Protein AF-A0AAV5S1H1-F1 (afdb_monomer)

Solvent-accessible surface area (backbone atoms only — not comparable to full-atom values): 21889 Å² total; per-residue (Å²): 142,83,89,87,88,81,90,82,88,80,89,84,80,84,84,80,82,78,78,85,80,86,78,80,82,80,83,79,80,81,82,83,79,83,80,85,81,82,85,79,88,85,85,87,82,85,88,84,89,84,85,83,89,89,79,87,80,90,75,90,73,88,76,81,75,78,76,74,80,77,71,80,74,75,72,79,75,79,71,86,79,73,88,56,102,65,84,78,81,82,69,93,72,84,83,81,82,75,55,67,67,59,54,53,51,51,51,50,55,50,48,53,50,48,65,58,46,48,58,54,49,48,68,56,46,49,59,52,52,50,50,52,51,50,53,49,52,49,53,52,49,49,52,52,54,53,49,52,58,46,62,67,42,34,82,72,21,73,29,69,44,43,27,46,39,50,37,14,53,73,49,62,84,52,59,68,72,60,38,60,76,67,69,50,53,57,61,52,26,50,54,51,50,50,51,50,47,52,38,51,39,49,34,38,64,69,33,49,96,45,50,26,51,72,78,51,72,63,98,79,70,80,59,76,39,77,83,32,58,45,70,40,74,89,57,64,46,78,51,74,47,80,51,95,90,37,44,36,42,35,42,35,26,41,29,26,45,41,60,90,91,46,74,41,80,60,31,37,37,28,47,34,35,51,48,63,59,40,77,76,66,77,45,90,72,51,55,70,62,44,29,76,41,94,48,67,35,34,25,30,43,31,45,32,56,69,61,84,88,58,90,52,67,41,78,46,35,64,47,66,73,54,34,62,58,63,69,27,51,47,80,43,74,44,97,86,72,48,78,45,77,42,72,61,77,81,126

Radius of gyration: 40.05 Å; Cα contacts (8 Å, |Δi|>4): 338; chains: 1; bounding box: 84×70×142 Å

pLDDT: mean 70.28, std 22.01, range [27.98, 96.25]

Secondary structure (DSSP, 8-state):
------------------PPP-----------PPPPPPPP-------------------------------------------S--PPP--S-------HHHHHHHHHHHHHHHHHHHHHHHHHHHHHHHHHHHHHHHHHHHHHHHHHHHHHHGGG---EEEHHHHHHHHHTTS-HHHHHHTT--HHHHHHHHHHHHHHHHHHHHTTGGGHHHHHS-STT----GGGTEEE-TTS-EEEEEEETTEEEEEEEEEEEEEETTEEEEEEEEEEEEEE-HHHHHSSPPPHHHHTTS--EEEEEEEEEES-SSS--EEEE-S-TTHHHHHTTEEEEE-TTSPEEEEE----

Nearest PDB structures (foldseek):
  6p77-assembly2_B  TM=3.042E-01  e=9.656E-01  Catenulispora acidiphila DSM 44928
  5wio-assembly2_C  TM=2.800E-01  e=5.713E+00  Escherichia coli

Organism: Maudiozyma humilis (NCBI:txid51915)

Sequence (347 aa):
MLGIRTVGSVTSRSLVRLQPASMAYRTAGSLLRPSLIRPSLLRPSLPAKTVLTPASLLLSRKLHVSRTLRFHQSTVSRSSFFNSGREPPRSPFTVYRLPVAGLLIGSFMFLTLFFMLIPLLFQLFLPLVLGAVAVYQFRAWRSNTFYKEVMARLPQSSIRISYKTLNALQYRFFPSPFIQEFKISTEDADAMMGMVQTRVIEAFNKNEQGVGAHFFAGEGNVKQFDDVLQLDIMKSRT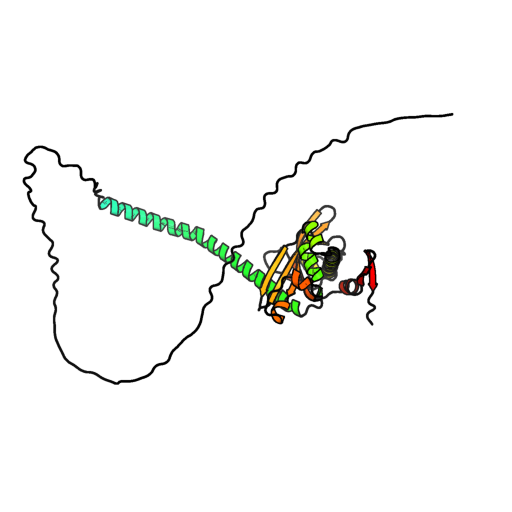FGRKIDQNFVMSMQYPLMYVEGAAQKHFADVLITILDDSFLKQQQFQTIFELARTEGSCRMVISVQSLSRLLPHQYIISTPGETGSFYGKYKVRTASDGHREFTIEKNE

Structure (mmCIF, N/CA/C/O backbone):
data_AF-A0AAV5S1H1-F1
#
_entry.id   AF-A0AAV5S1H1-F1
#
loop_
_atom_site.group_PDB
_atom_site.id
_atom_site.type_symbol
_atom_site.label_atom_id
_atom_site.label_alt_id
_atom_site.label_comp_id
_atom_site.label_asym_id
_atom_site.label_entity_id
_atom_site.label_seq_id
_atom_site.pdbx_PDB_ins_code
_atom_site.Cartn_x
_atom_site.Cartn_y
_atom_site.Cartn_z
_atom_site.occupancy
_atom_site.B_iso_or_equiv
_atom_site.auth_seq_id
_atom_site.auth_comp_id
_atom_site.auth_asym_id
_atom_site.auth_atom_id
_atom_site.pdbx_PDB_model_num
ATOM 1 N N . MET A 1 1 ? 2.516 49.138 59.367 1.00 33.53 1 MET A N 1
ATOM 2 C CA . MET A 1 1 ? 3.693 48.589 60.083 1.00 33.53 1 MET A CA 1
ATOM 3 C C . MET A 1 1 ? 3.623 47.076 59.948 1.00 33.53 1 MET A C 1
ATOM 5 O O . MET A 1 1 ? 2.628 46.550 60.407 1.00 33.53 1 MET A O 1
ATOM 9 N N . LEU A 1 2 ? 4.480 46.284 59.302 1.00 34.69 2 LEU A N 1
ATOM 10 C CA . LEU A 1 2 ? 5.701 46.343 58.473 1.00 34.69 2 LEU A CA 1
ATOM 11 C C . LEU A 1 2 ? 5.456 45.256 57.375 1.00 34.69 2 LEU A C 1
ATOM 13 O O . LEU A 1 2 ? 4.753 44.298 57.660 1.00 34.69 2 LEU A O 1
ATOM 17 N N . GLY A 1 3 ? 5.911 45.253 56.120 1.00 29.97 3 GLY A N 1
ATOM 18 C CA . GLY A 1 3 ? 7.024 45.925 55.470 1.00 29.97 3 GLY A CA 1
ATOM 19 C C . GLY A 1 3 ? 8.308 45.092 55.513 1.00 29.97 3 GLY A C 1
ATOM 20 O O . GLY A 1 3 ? 9.168 45.480 56.283 1.00 29.97 3 GLY A O 1
ATOM 21 N N . ILE A 1 4 ? 8.467 44.032 54.693 1.00 36.38 4 ILE A N 1
ATOM 22 C CA . ILE A 1 4 ? 9.787 43.533 54.230 1.00 36.38 4 ILE A CA 1
ATOM 23 C C . ILE A 1 4 ? 9.694 42.992 52.787 1.00 36.38 4 ILE A C 1
ATOM 25 O O . ILE A 1 4 ? 8.892 42.117 52.471 1.00 36.38 4 ILE A O 1
ATOM 29 N N . ARG A 1 5 ? 10.555 43.562 51.934 1.00 31.23 5 ARG A N 1
ATOM 30 C CA . ARG A 1 5 ? 10.972 43.155 50.581 1.00 31.23 5 ARG A CA 1
ATOM 31 C C . ARG A 1 5 ? 12.171 42.201 50.659 1.00 31.23 5 ARG A C 1
ATOM 33 O O . ARG A 1 5 ? 13.053 42.471 51.462 1.00 31.23 5 ARG A O 1
ATOM 40 N N . THR A 1 6 ? 12.292 41.300 49.682 1.00 36.12 6 THR A N 1
ATOM 41 C CA . THR A 1 6 ? 13.529 40.891 48.959 1.00 36.12 6 THR A CA 1
ATOM 42 C C . THR A 1 6 ? 13.052 40.132 47.706 1.00 36.12 6 THR A C 1
ATOM 44 O O . THR A 1 6 ? 12.314 39.165 47.822 1.00 36.12 6 THR A O 1
ATOM 47 N N . VAL A 1 7 ? 13.107 40.657 46.476 1.00 33.12 7 VAL A N 1
ATOM 48 C CA . VAL A 1 7 ? 14.235 40.860 45.538 1.00 33.12 7 VAL A CA 1
ATOM 49 C C . VAL A 1 7 ? 15.179 39.662 45.423 1.00 33.12 7 VAL A C 1
ATOM 51 O O . VAL A 1 7 ? 15.984 39.405 46.309 1.00 33.12 7 VAL A O 1
ATOM 54 N N . GLY A 1 8 ? 15.111 39.008 44.263 1.00 28.97 8 GLY A N 1
ATOM 55 C CA . GLY A 1 8 ? 16.073 38.032 43.761 1.00 28.97 8 GLY A CA 1
ATOM 56 C C . GLY A 1 8 ? 15.835 37.804 42.269 1.00 28.97 8 GLY A C 1
ATOM 57 O O . GLY A 1 8 ? 15.148 36.865 41.883 1.00 28.97 8 GLY A O 1
ATOM 58 N N . SER A 1 9 ? 16.345 38.710 41.431 1.00 28.05 9 SER A N 1
ATOM 59 C CA . SER A 1 9 ? 16.426 38.521 39.982 1.00 28.05 9 SER A CA 1
ATOM 60 C C . SER A 1 9 ? 17.660 37.692 39.643 1.00 28.05 9 SER A C 1
ATOM 62 O O . SER A 1 9 ? 18.759 38.072 40.044 1.00 28.05 9 SER A O 1
ATOM 64 N N . VAL A 1 10 ? 17.512 36.654 38.821 1.00 31.55 10 VAL A N 1
ATOM 65 C CA . VAL A 1 10 ? 18.604 36.179 37.963 1.00 31.55 10 VAL A CA 1
ATOM 66 C C . VAL A 1 10 ? 18.058 35.983 36.556 1.00 31.55 10 VAL A C 1
ATOM 68 O O . VAL A 1 10 ? 17.203 35.144 36.278 1.00 31.55 10 VAL A O 1
ATOM 71 N N . THR A 1 11 ? 18.551 36.853 35.691 1.00 33.22 11 THR A N 1
ATOM 72 C CA . THR A 1 11 ? 18.474 36.855 34.240 1.00 33.22 11 THR A CA 1
ATOM 73 C C . THR A 1 11 ? 19.315 35.721 33.656 1.00 33.22 11 THR A C 1
ATOM 75 O O . THR A 1 11 ? 20.435 35.492 34.094 1.00 33.22 11 THR A O 1
ATOM 78 N N . SER A 1 12 ? 18.787 35.039 32.637 1.00 31.11 12 SER A N 1
ATOM 79 C CA . SER A 1 12 ? 19.482 34.689 31.384 1.00 31.11 12 SER A CA 1
ATOM 80 C C . SER A 1 12 ? 18.691 33.584 30.678 1.00 31.11 12 SER A C 1
ATOM 82 O O . SER A 1 12 ? 18.829 32.399 30.975 1.00 31.11 12 SER A O 1
ATOM 84 N N . ARG A 1 13 ? 17.815 33.965 29.743 1.00 32.50 13 ARG A N 1
ATOM 85 C CA . ARG A 1 13 ? 17.334 33.047 28.706 1.00 32.50 13 ARG A CA 1
ATOM 86 C C . ARG A 1 13 ? 17.831 33.567 27.372 1.00 32.50 13 ARG A C 1
ATOM 88 O O . ARG A 1 13 ? 17.386 34.599 26.879 1.00 32.50 13 ARG A O 1
ATOM 95 N N . SER A 1 14 ? 18.804 32.839 26.846 1.00 29.59 14 SER A N 1
ATOM 96 C CA . SER A 1 14 ? 19.331 32.954 25.502 1.00 29.59 14 SER A CA 1
ATOM 97 C C . SER A 1 14 ? 18.204 32.791 24.479 1.00 29.59 14 SER A C 1
ATOM 99 O O . SER A 1 14 ? 17.545 31.757 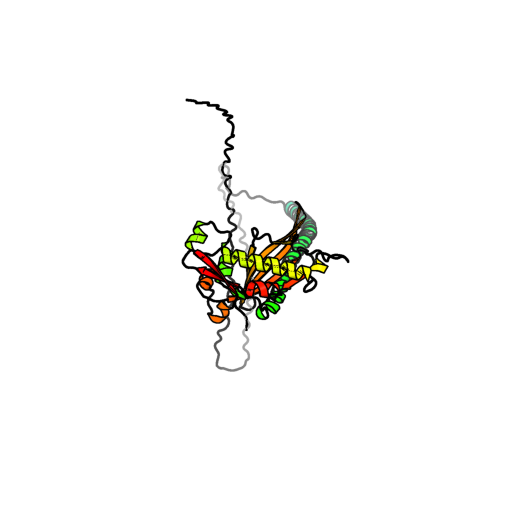24.382 1.00 29.59 14 SER A O 1
ATOM 101 N N . LEU A 1 15 ? 17.993 33.846 23.699 1.00 29.27 15 LEU A N 1
ATOM 102 C CA . LEU A 1 15 ? 17.238 33.815 22.455 1.00 29.27 15 LEU A CA 1
ATOM 103 C C . LEU A 1 15 ? 18.058 33.045 21.414 1.00 29.27 15 LEU A C 1
ATOM 105 O O . LEU A 1 15 ? 18.967 33.599 20.796 1.00 29.27 15 LEU A O 1
ATOM 109 N N . VAL A 1 16 ? 17.735 31.769 21.203 1.00 30.52 16 VAL A N 1
ATOM 110 C CA . VAL A 1 16 ? 18.188 31.041 20.013 1.00 30.52 16 VAL A CA 1
ATOM 111 C C . VAL A 1 16 ? 17.212 31.348 18.883 1.00 30.52 16 VAL A C 1
ATOM 113 O O . VAL A 1 16 ? 16.101 30.829 18.803 1.00 30.52 16 VAL A O 1
ATOM 116 N N . ARG A 1 17 ? 17.654 32.260 18.023 1.00 27.98 17 ARG A N 1
ATOM 117 C CA . ARG A 1 17 ? 17.042 32.641 16.754 1.00 27.98 17 ARG A CA 1
ATOM 118 C C . ARG A 1 17 ? 17.226 31.488 15.761 1.00 27.98 17 ARG A C 1
ATOM 120 O O . ARG A 1 17 ? 18.291 31.365 15.166 1.00 27.98 17 ARG A O 1
ATOM 127 N N . LEU A 1 18 ? 16.211 30.644 15.581 1.00 30.22 18 LEU A N 1
ATOM 128 C CA . LEU A 1 18 ? 16.189 29.679 14.478 1.00 30.22 18 LEU A CA 1
ATOM 129 C C . LEU A 1 18 ? 15.632 30.364 13.226 1.00 30.22 18 LEU A C 1
ATOM 131 O O . LEU A 1 18 ? 14.464 30.742 13.163 1.00 30.22 18 LEU A O 1
ATOM 135 N N . GLN A 1 19 ? 16.513 30.564 12.245 1.00 31.80 19 GLN A N 1
ATOM 136 C CA . GLN A 1 19 ? 16.152 30.923 10.876 1.00 31.80 19 GLN A CA 1
ATOM 137 C C . GLN A 1 19 ? 15.319 29.795 10.238 1.00 31.80 19 GLN A C 1
ATOM 139 O O . GLN A 1 19 ? 15.625 28.622 10.459 1.00 31.80 19 GLN A O 1
ATOM 144 N N . PRO A 1 20 ? 14.306 30.109 9.415 1.00 31.98 20 PRO A N 1
ATOM 145 C CA . PRO A 1 20 ? 13.605 29.094 8.644 1.00 31.98 20 PRO A CA 1
ATOM 146 C C . PRO A 1 20 ? 14.498 28.584 7.507 1.00 31.98 20 PRO A C 1
ATOM 148 O O . PRO A 1 20 ? 14.954 29.349 6.656 1.00 31.98 20 PRO A O 1
ATOM 151 N N . ALA A 1 21 ? 14.731 27.271 7.489 1.00 29.98 21 ALA A N 1
ATOM 152 C CA . ALA A 1 21 ? 15.337 26.581 6.362 1.00 29.98 21 ALA A CA 1
ATOM 153 C C . ALA A 1 21 ? 14.354 26.591 5.182 1.00 29.98 21 ALA A C 1
ATOM 155 O O . ALA A 1 21 ? 13.256 26.039 5.252 1.00 29.98 21 ALA A O 1
ATOM 156 N N . SER A 1 22 ? 14.761 27.227 4.088 1.00 29.86 22 SER A N 1
ATOM 157 C CA . SER A 1 22 ? 14.081 27.194 2.798 1.00 29.86 22 SER A CA 1
ATOM 158 C C . SER A 1 22 ? 14.069 25.762 2.250 1.00 29.86 22 SER A C 1
ATOM 160 O O . SER A 1 22 ? 15.095 25.256 1.790 1.00 29.86 22 SER A O 1
ATOM 162 N N . MET A 1 23 ? 12.914 25.101 2.297 1.00 29.69 23 MET A N 1
ATOM 163 C CA . MET A 1 23 ? 12.724 23.777 1.710 1.00 29.69 23 MET A CA 1
ATOM 164 C C . MET A 1 23 ? 12.271 23.936 0.254 1.00 29.69 23 MET A C 1
ATOM 166 O O . MET A 1 23 ? 11.144 24.337 -0.035 1.00 29.69 23 MET A O 1
ATOM 170 N N . ALA A 1 24 ? 13.194 23.665 -0.667 1.00 29.06 24 ALA A N 1
ATOM 171 C CA . ALA A 1 24 ? 12.948 23.668 -2.100 1.00 29.06 24 ALA A CA 1
ATOM 172 C C . ALA A 1 24 ? 11.992 22.525 -2.486 1.00 29.06 24 ALA A C 1
ATOM 174 O O . ALA A 1 24 ? 12.307 21.345 -2.318 1.00 29.06 24 ALA A O 1
ATOM 175 N N . TYR A 1 25 ? 10.830 22.881 -3.034 1.00 30.94 25 TYR A N 1
ATOM 176 C CA . TYR A 1 25 ? 9.895 21.943 -3.648 1.00 30.94 25 TYR A CA 1
ATOM 177 C C . TYR A 1 25 ? 10.495 21.378 -4.941 1.00 30.94 25 TYR A C 1
ATOM 179 O O . TYR A 1 25 ? 10.673 22.091 -5.927 1.00 30.94 25 TYR A O 1
ATOM 187 N N . ARG A 1 26 ? 10.784 20.073 -4.952 1.00 28.30 26 ARG A N 1
ATOM 188 C CA . ARG A 1 26 ? 11.061 19.311 -6.176 1.00 28.30 26 ARG A CA 1
ATOM 189 C C . ARG A 1 26 ? 9.734 18.799 -6.734 1.00 28.30 26 ARG A C 1
ATOM 191 O O . ARG A 1 26 ? 9.231 17.757 -6.325 1.00 28.30 26 ARG A O 1
ATOM 198 N N . THR A 1 27 ? 9.168 19.545 -7.670 1.00 32.38 27 THR A N 1
ATOM 199 C CA . THR A 1 27 ? 8.064 19.115 -8.531 1.00 32.38 27 THR A CA 1
ATOM 200 C C . THR A 1 27 ? 8.562 18.023 -9.481 1.00 32.38 27 THR A C 1
ATOM 202 O O . THR A 1 27 ? 9.282 18.290 -10.440 1.00 32.38 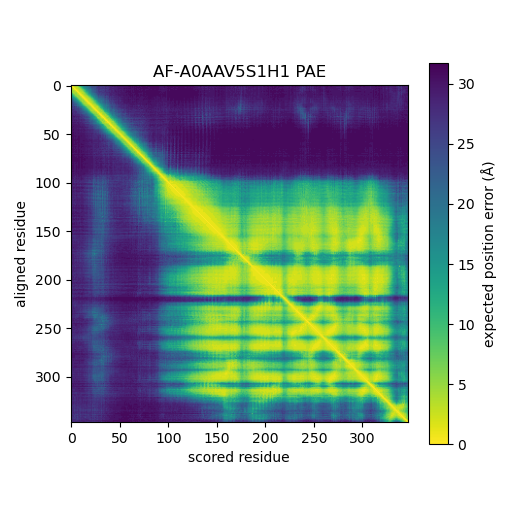27 THR A O 1
ATOM 205 N N . ALA A 1 28 ? 8.196 16.768 -9.218 1.00 31.81 28 ALA A N 1
ATOM 206 C CA . ALA A 1 28 ? 8.326 15.692 -10.196 1.00 31.81 28 ALA A CA 1
ATOM 207 C C . ALA A 1 28 ? 7.071 15.693 -11.079 1.00 31.81 28 ALA A C 1
ATOM 209 O O . ALA A 1 28 ? 5.985 15.323 -10.636 1.00 31.81 28 ALA A O 1
ATOM 210 N N . GLY A 1 29 ? 7.234 16.159 -12.318 1.00 29.41 29 GLY A N 1
ATOM 211 C CA . GLY A 1 29 ? 6.191 16.189 -13.335 1.00 29.41 29 GLY A CA 1
ATOM 212 C C . GLY A 1 29 ? 5.656 14.793 -13.650 1.00 29.41 29 GLY A C 1
ATOM 213 O O . GLY A 1 29 ? 6.395 13.885 -14.032 1.00 29.41 29 GLY A O 1
ATOM 214 N N . SER A 1 30 ? 4.343 14.649 -13.511 1.00 30.78 30 SER A N 1
ATOM 215 C CA . SER A 1 30 ? 3.559 13.527 -14.005 1.00 30.78 30 SER A CA 1
ATOM 216 C C . SER A 1 30 ? 3.468 13.587 -15.533 1.00 30.78 30 SER A C 1
ATOM 218 O O . SER A 1 30 ? 2.759 14.427 -16.088 1.00 30.78 30 SER A O 1
ATOM 220 N N . LEU A 1 31 ? 4.149 12.676 -16.227 1.00 34.31 31 LEU A N 1
ATOM 221 C CA . LEU A 1 31 ? 3.876 12.399 -17.636 1.00 34.31 31 LEU A CA 1
ATOM 222 C C . LEU A 1 31 ? 2.650 11.484 -17.736 1.00 34.31 31 LEU A C 1
ATOM 224 O O . LEU A 1 31 ? 2.745 10.265 -17.593 1.00 34.31 31 LEU A O 1
ATOM 228 N N . LEU A 1 32 ? 1.496 12.093 -18.000 1.00 33.34 32 LEU A N 1
ATOM 229 C CA . LEU A 1 32 ? 0.324 11.421 -18.550 1.00 33.34 32 LEU A CA 1
ATOM 230 C C . LEU A 1 32 ? 0.662 10.971 -19.981 1.00 33.34 32 LEU A C 1
ATOM 232 O O . LEU A 1 32 ? 0.891 11.799 -20.859 1.00 33.34 32 LEU A O 1
ATOM 236 N N . ARG A 1 33 ? 0.705 9.658 -20.230 1.00 31.91 33 ARG A N 1
ATOM 237 C CA . ARG A 1 33 ? 0.668 9.103 -21.591 1.00 31.91 33 ARG A CA 1
ATOM 238 C C . ARG A 1 33 ? -0.785 8.781 -21.951 1.00 31.91 33 ARG A C 1
ATOM 240 O O . ARG A 1 33 ? -1.373 7.941 -21.270 1.00 31.91 33 ARG A O 1
ATOM 247 N N . PRO A 1 34 ? -1.354 9.360 -23.019 1.00 35.75 34 PRO A N 1
ATOM 248 C CA . PRO A 1 34 ? -2.609 8.886 -23.572 1.00 35.75 34 PRO A CA 1
ATOM 249 C C . PRO A 1 34 ? -2.358 7.644 -24.437 1.00 35.75 34 PRO A C 1
ATOM 251 O O . PRO A 1 34 ? -1.505 7.624 -25.324 1.00 35.75 34 PRO A O 1
ATOM 254 N N . SER A 1 35 ? -3.103 6.584 -24.144 1.00 32.62 35 SER A N 1
ATOM 255 C CA . SER A 1 35 ? -3.203 5.367 -24.944 1.00 32.62 35 SER A CA 1
ATOM 256 C C . SER A 1 35 ? -3.895 5.655 -26.278 1.00 32.62 35 SER A C 1
ATOM 258 O O . SER A 1 35 ? -5.011 6.173 -26.298 1.00 32.62 35 SER A O 1
ATOM 260 N N . LEU A 1 36 ? -3.246 5.279 -27.381 1.00 35.16 36 LEU A N 1
ATOM 261 C CA . LEU A 1 36 ? -3.814 5.306 -28.726 1.00 35.16 36 LEU A CA 1
ATOM 262 C C . LEU A 1 36 ? -5.016 4.358 -28.829 1.00 35.16 36 LEU A C 1
ATOM 264 O O . LEU A 1 36 ? -4.908 3.148 -28.634 1.00 35.16 36 LEU A O 1
ATOM 268 N N . ILE A 1 37 ? -6.154 4.956 -29.162 1.00 37.28 37 ILE A N 1
ATOM 269 C CA . ILE A 1 37 ? -7.417 4.317 -29.512 1.00 37.28 37 ILE A CA 1
ATOM 270 C C . ILE A 1 37 ? -7.270 3.701 -30.911 1.00 37.28 37 ILE A C 1
ATOM 272 O O . ILE A 1 37 ? -6.933 4.393 -31.869 1.00 37.28 37 ILE A O 1
ATOM 276 N N . ARG A 1 38 ? -7.531 2.396 -31.035 1.00 36.00 38 ARG A N 1
ATOM 277 C CA . ARG A 1 38 ? -7.765 1.712 -32.318 1.00 36.00 38 ARG A CA 1
ATOM 278 C C . ARG A 1 38 ? -9.243 1.868 -32.688 1.00 36.00 38 ARG A C 1
ATOM 280 O O . ARG A 1 38 ? -10.073 1.397 -31.910 1.00 36.00 38 ARG A O 1
ATOM 287 N N . PRO A 1 39 ? -9.599 2.406 -33.863 1.00 38.00 39 PRO A N 1
ATOM 288 C CA . PRO A 1 39 ? -10.919 2.192 -34.423 1.00 38.00 39 PRO A CA 1
ATOM 289 C C . PRO A 1 39 ? -10.913 0.947 -35.313 1.00 38.00 39 PRO A C 1
ATOM 291 O O . PRO A 1 39 ? -9.980 0.683 -36.073 1.00 38.00 39 PRO A O 1
ATOM 294 N N . SER A 1 40 ? -11.978 0.170 -35.176 1.00 35.47 40 SER A N 1
ATOM 295 C CA . SER A 1 40 ? -12.293 -0.989 -35.994 1.00 35.47 40 SER A CA 1
ATOM 296 C C . SER A 1 40 ? -13.394 -0.621 -36.993 1.00 35.47 40 SER A C 1
ATOM 298 O O . SER A 1 40 ? -14.284 0.155 -36.668 1.00 35.47 40 SER A O 1
ATOM 300 N N . LEU A 1 41 ? -13.293 -1.236 -38.177 1.00 38.16 41 LEU A N 1
ATOM 301 C CA . LEU A 1 41 ? -14.334 -1.512 -39.176 1.00 38.16 41 LEU A CA 1
ATOM 302 C C . LEU A 1 41 ? -15.012 -0.335 -39.895 1.00 38.16 41 LEU A C 1
ATOM 304 O O . LEU A 1 41 ? -15.784 0.407 -39.310 1.00 38.16 41 LEU A O 1
ATOM 308 N N . LEU A 1 42 ? -14.870 -0.330 -41.226 1.00 34.91 42 LEU A N 1
ATOM 309 C CA . LEU A 1 42 ? -15.988 -0.156 -42.161 1.00 34.91 42 LEU A CA 1
ATOM 310 C C . LEU A 1 42 ? -15.637 -0.812 -43.509 1.00 34.91 42 LEU A C 1
ATOM 312 O O . LEU A 1 42 ? -14.681 -0.446 -44.187 1.00 34.91 42 LEU A O 1
ATOM 316 N N . ARG A 1 43 ? -16.419 -1.838 -43.848 1.00 35.34 43 ARG A N 1
ATOM 317 C CA . ARG A 1 43 ? -16.505 -2.504 -45.156 1.00 35.34 43 ARG A CA 1
ATOM 318 C C . ARG A 1 43 ? -17.478 -1.697 -46.026 1.00 35.34 43 ARG A C 1
ATOM 320 O O . ARG A 1 43 ? -18.457 -1.189 -45.480 1.00 35.34 43 ARG A O 1
ATOM 327 N N . PRO A 1 44 ? -17.321 -1.711 -47.356 1.00 37.06 44 PRO A N 1
ATOM 328 C CA . PRO A 1 44 ? -18.510 -1.930 -48.172 1.00 37.06 44 PRO A CA 1
ATOM 329 C C . PRO A 1 44 ? -18.319 -3.003 -49.250 1.00 37.06 44 PRO A C 1
ATOM 331 O O . PRO A 1 44 ? -17.222 -3.306 -49.715 1.00 37.06 44 PRO A O 1
ATOM 334 N N . SER A 1 45 ? -19.452 -3.612 -49.569 1.00 33.69 45 SER A N 1
ATOM 335 C CA . SER A 1 45 ? -19.710 -4.731 -50.467 1.00 33.69 45 SER A CA 1
ATOM 336 C C . SER A 1 45 ? -19.740 -4.345 -51.955 1.00 33.69 45 SER A C 1
ATOM 338 O O . SER A 1 45 ? -20.332 -3.339 -52.328 1.00 33.69 45 SER A O 1
ATOM 340 N N . LEU A 1 46 ? -19.163 -5.226 -52.781 1.00 39.78 46 LEU A N 1
ATOM 341 C CA . LEU A 1 46 ? -19.399 -5.457 -54.225 1.00 39.78 46 LEU A CA 1
ATOM 342 C C . LEU A 1 46 ? -20.881 -5.822 -54.510 1.00 39.78 46 LEU A C 1
ATOM 344 O O . LEU A 1 46 ? -21.537 -6.249 -53.555 1.00 39.78 46 LEU A O 1
ATOM 348 N N . PRO A 1 47 ? -21.433 -5.733 -55.752 1.00 49.84 47 PRO A N 1
ATOM 349 C CA . PRO A 1 47 ? -20.971 -6.450 -56.973 1.00 49.84 47 PRO A CA 1
ATOM 350 C C . PRO A 1 47 ? -21.181 -5.630 -58.291 1.00 49.84 47 PRO A C 1
ATOM 352 O O . PRO A 1 47 ? -21.566 -4.476 -58.216 1.00 49.84 47 PRO A O 1
ATOM 355 N N . ALA A 1 48 ? -20.932 -6.049 -59.543 1.00 33.03 48 ALA A N 1
ATOM 356 C CA . ALA A 1 48 ? -20.901 -7.362 -60.181 1.00 33.03 48 ALA A CA 1
ATOM 357 C C . ALA A 1 48 ? -20.232 -7.329 -61.587 1.00 33.03 48 ALA A C 1
ATOM 359 O O . ALA A 1 48 ? -20.322 -6.337 -62.299 1.00 33.03 48 ALA A O 1
ATOM 360 N N . LYS A 1 49 ? -19.693 -8.498 -61.978 1.00 29.39 49 LYS A N 1
ATOM 361 C CA . LYS A 1 49 ? -19.725 -9.183 -63.299 1.00 29.39 49 LYS A CA 1
ATOM 362 C C . LYS A 1 49 ? -19.286 -8.472 -64.597 1.00 29.39 49 LYS A C 1
ATOM 364 O O . LYS A 1 49 ? -20.054 -7.720 -65.181 1.00 29.39 49 LYS A O 1
ATOM 369 N N . THR A 1 50 ? -18.218 -9.002 -65.207 1.00 32.81 50 THR A N 1
ATOM 370 C CA . THR A 1 50 ? -18.235 -9.775 -66.487 1.00 32.81 50 THR A CA 1
ATOM 371 C C . THR A 1 50 ? -16.843 -10.419 -66.693 1.00 32.81 50 THR A C 1
ATOM 373 O O . THR A 1 50 ? -15.837 -9.734 -66.588 1.00 32.81 50 THR A O 1
ATOM 376 N N . VAL A 1 51 ? -16.691 -11.748 -66.581 1.00 33.59 51 VAL A N 1
ATOM 377 C CA . VAL A 1 51 ? -16.792 -12.803 -67.628 1.00 33.59 51 VAL A CA 1
ATOM 378 C C . VAL A 1 51 ? -15.545 -12.886 -68.540 1.00 33.59 51 VAL A C 1
ATOM 380 O O . VAL A 1 51 ? -15.426 -12.175 -69.523 1.00 33.59 51 VAL A O 1
ATOM 383 N N . LEU A 1 52 ? -14.652 -13.812 -68.155 1.00 34.28 52 LEU A N 1
ATOM 384 C CA . LEU A 1 52 ? -14.134 -14.955 -68.935 1.00 34.28 52 LEU A CA 1
ATOM 385 C C . LEU A 1 52 ? -13.325 -14.751 -70.247 1.00 34.28 52 LEU A C 1
ATOM 387 O O . LEU A 1 52 ? -13.876 -14.557 -71.324 1.00 34.28 52 LEU A O 1
ATOM 391 N N . THR A 1 53 ? -12.049 -15.163 -70.132 1.00 33.56 53 THR A N 1
ATOM 392 C CA . THR A 1 53 ? -11.292 -16.094 -71.020 1.00 33.56 53 THR A CA 1
ATOM 393 C C . THR A 1 53 ? -10.649 -15.597 -72.330 1.00 33.56 53 THR A C 1
ATOM 395 O O . THR A 1 53 ? -10.956 -14.506 -72.794 1.00 33.56 53 THR A O 1
ATOM 398 N N . PRO A 1 54 ? -9.626 -16.331 -72.840 1.00 54.47 54 PRO A N 1
ATOM 399 C CA . PRO A 1 54 ? -8.366 -15.745 -73.280 1.00 54.47 54 PRO A CA 1
ATOM 400 C C . PRO A 1 54 ? -8.094 -16.005 -74.769 1.00 54.47 54 PRO A C 1
ATOM 402 O O . PRO A 1 54 ? -8.903 -16.614 -75.457 1.00 54.47 54 PRO A O 1
ATOM 405 N N . ALA A 1 55 ? -6.893 -15.613 -75.197 1.00 31.44 55 ALA A N 1
ATOM 406 C CA . ALA A 1 55 ? -6.074 -16.183 -76.271 1.00 31.44 55 ALA A CA 1
ATOM 407 C C . ALA A 1 55 ? -5.530 -15.097 -77.199 1.00 31.44 55 ALA A C 1
ATOM 409 O O . ALA A 1 55 ? -6.262 -14.278 -77.737 1.00 31.44 55 ALA A O 1
ATOM 410 N N . SER A 1 56 ? -4.211 -15.184 -77.377 1.00 35.94 56 SER A N 1
ATOM 411 C CA . SER A 1 56 ? -3.461 -14.846 -78.584 1.00 35.94 56 SER A CA 1
ATOM 412 C C . SER A 1 56 ? -3.752 -13.505 -79.254 1.00 35.94 56 SER A C 1
ATOM 414 O O . SER A 1 56 ? -4.759 -13.336 -79.925 1.00 35.94 56 SER A O 1
ATOM 416 N N . LEU A 1 57 ? -2.735 -12.650 -79.281 1.00 37.44 57 LEU A N 1
ATOM 417 C CA . LEU A 1 57 ? -2.052 -12.384 -80.544 1.00 37.44 57 LEU A CA 1
ATOM 418 C C . LEU A 1 57 ? -0.661 -11.821 -80.256 1.00 37.44 57 LEU A C 1
ATOM 420 O O . LEU A 1 57 ? -0.476 -10.749 -79.687 1.00 37.44 57 LEU A O 1
ATOM 424 N N . LEU A 1 58 ? 0.311 -12.642 -80.639 1.00 41.25 58 LEU A N 1
ATOM 425 C CA . LEU A 1 58 ? 1.650 -12.278 -81.063 1.00 41.25 58 LEU A CA 1
ATOM 426 C C . LEU A 1 58 ? 1.746 -10.826 -81.549 1.00 41.25 58 LEU A C 1
ATOM 428 O O . LEU A 1 58 ? 1.205 -10.493 -82.597 1.00 41.25 58 LEU A O 1
ATOM 432 N N . LEU A 1 59 ? 2.568 -10.016 -80.886 1.00 39.41 59 LEU A N 1
ATOM 433 C CA . LEU A 1 59 ? 3.398 -9.074 -81.622 1.00 39.41 59 LEU A CA 1
ATOM 434 C C . LEU A 1 59 ? 4.772 -8.986 -80.964 1.00 39.41 59 LEU A C 1
ATOM 436 O O . LEU A 1 59 ? 5.008 -8.310 -79.965 1.00 39.41 59 LEU A O 1
ATOM 440 N N . SER A 1 60 ? 5.682 -9.738 -81.568 1.00 46.16 60 SER A N 1
ATOM 441 C CA . SER A 1 60 ? 7.118 -9.620 -81.407 1.00 46.16 60 SER A CA 1
ATOM 442 C C . SER A 1 60 ? 7.543 -8.169 -81.648 1.00 46.16 60 SER A C 1
ATOM 444 O O . SER A 1 60 ? 7.561 -7.687 -82.779 1.00 46.16 60 SER A O 1
ATOM 446 N N . ARG A 1 61 ? 7.915 -7.461 -80.582 1.00 40.47 61 ARG A N 1
ATOM 447 C CA . ARG A 1 61 ? 8.798 -6.297 -80.670 1.00 40.47 61 ARG A CA 1
ATOM 448 C C . ARG A 1 61 ? 9.968 -6.518 -79.728 1.00 40.47 61 ARG A C 1
ATOM 450 O O . ARG A 1 61 ? 9.975 -6.091 -78.578 1.00 40.47 61 ARG A O 1
ATOM 457 N N . LYS A 1 62 ? 10.984 -7.201 -80.262 1.00 43.91 62 LYS A N 1
ATOM 458 C CA . LYS A 1 62 ? 12.365 -7.096 -79.791 1.00 43.91 62 LYS A CA 1
ATOM 459 C C . LYS A 1 62 ? 12.773 -5.622 -79.852 1.00 43.91 62 LYS A C 1
ATOM 461 O O . LYS A 1 62 ? 13.212 -5.144 -80.892 1.00 43.91 62 LYS A O 1
ATOM 466 N N . LEU A 1 63 ? 12.647 -4.906 -78.742 1.00 41.09 63 LEU A N 1
ATOM 467 C CA . LEU A 1 63 ? 13.426 -3.696 -78.511 1.00 41.09 63 LEU A CA 1
ATOM 468 C C . LEU A 1 63 ? 14.665 -4.109 -77.722 1.00 41.09 63 LEU A C 1
ATOM 470 O O . LEU A 1 63 ? 14.721 -4.020 -76.499 1.00 41.09 63 LEU A O 1
ATOM 474 N N . HIS A 1 64 ? 15.664 -4.589 -78.463 1.00 42.97 64 HIS A N 1
ATOM 475 C CA . HIS A 1 64 ? 17.049 -4.563 -78.017 1.00 42.97 64 HIS A CA 1
ATOM 476 C C . HIS A 1 64 ? 17.438 -3.085 -77.884 1.00 42.97 64 HIS A C 1
ATOM 478 O O . HIS A 1 64 ? 17.937 -2.464 -78.817 1.00 42.97 64 HIS A O 1
ATOM 484 N N . VAL A 1 65 ? 17.161 -2.486 -76.727 1.00 45.09 65 VAL A N 1
ATOM 485 C CA . VAL A 1 65 ? 17.757 -1.201 -76.369 1.00 45.09 65 VAL A CA 1
ATOM 486 C C . VAL A 1 65 ? 19.144 -1.516 -75.832 1.00 45.09 65 VAL A C 1
ATOM 488 O O . VAL A 1 65 ? 19.381 -1.578 -74.628 1.00 45.09 65 VAL A O 1
ATOM 491 N N . SER A 1 66 ? 20.083 -1.743 -76.747 1.00 49.25 66 SER A N 1
ATOM 492 C CA . SER A 1 66 ? 21.503 -1.568 -76.466 1.00 49.25 66 SER A CA 1
ATOM 493 C C . SER A 1 66 ? 21.721 -0.084 -76.185 1.00 49.25 66 SER A C 1
ATOM 495 O O . SER A 1 66 ? 22.018 0.707 -77.079 1.00 49.25 66 SER A O 1
ATOM 497 N N . ARG A 1 67 ? 21.506 0.314 -74.929 1.00 43.34 67 ARG A N 1
ATOM 498 C CA . ARG A 1 67 ? 21.913 1.618 -74.411 1.00 43.34 67 ARG A CA 1
ATOM 499 C C . ARG A 1 67 ? 23.438 1.610 -74.349 1.00 43.34 67 ARG A C 1
ATOM 501 O O . ARG A 1 67 ? 24.041 1.346 -73.316 1.00 43.34 67 ARG A O 1
ATOM 508 N N . THR A 1 68 ? 24.073 1.876 -75.485 1.00 52.50 68 THR A N 1
ATOM 509 C CA . THR A 1 68 ? 25.456 2.335 -75.502 1.00 52.50 68 THR A CA 1
ATOM 510 C C . THR A 1 68 ? 25.462 3.661 -74.756 1.00 52.50 68 THR A C 1
ATOM 512 O O . THR A 1 68 ? 24.960 4.666 -75.267 1.00 52.50 68 THR A O 1
ATOM 515 N N . LEU A 1 69 ? 25.957 3.650 -73.519 1.00 49.06 69 LEU A N 1
ATOM 516 C CA . LEU A 1 69 ? 26.332 4.861 -72.805 1.00 49.06 69 LEU A CA 1
ATOM 517 C C . LEU A 1 69 ? 27.343 5.584 -73.696 1.00 49.06 69 LEU A C 1
ATOM 519 O O . LEU A 1 69 ? 28.504 5.192 -73.783 1.00 49.06 69 LEU A O 1
ATOM 523 N N . ARG A 1 70 ? 26.876 6.604 -74.422 1.00 46.66 70 ARG A N 1
ATOM 524 C CA . ARG A 1 70 ? 27.755 7.562 -75.081 1.00 46.66 70 ARG A CA 1
ATOM 525 C C . ARG A 1 70 ? 28.433 8.326 -73.958 1.00 46.66 70 ARG A C 1
ATOM 527 O O . ARG A 1 70 ? 27.902 9.309 -73.453 1.00 46.66 70 ARG A O 1
ATOM 534 N N . PHE A 1 71 ? 29.580 7.821 -73.524 1.00 51.53 71 PHE A N 1
ATOM 535 C CA . PHE A 1 71 ? 30.528 8.631 -72.792 1.00 51.53 71 PHE A CA 1
ATOM 536 C C . PHE A 1 71 ? 30.815 9.831 -73.686 1.00 51.53 71 PHE A C 1
ATOM 538 O O . PHE A 1 71 ? 31.316 9.674 -74.800 1.00 51.53 71 PHE A O 1
ATOM 545 N N . HIS A 1 72 ? 30.448 11.023 -73.225 1.00 43.62 72 HIS A N 1
ATOM 546 C CA . HIS A 1 72 ? 31.051 12.231 -73.750 1.00 43.62 72 HIS A CA 1
ATOM 547 C C . HIS A 1 72 ? 32.549 12.098 -73.471 1.00 43.62 72 HIS A C 1
ATOM 549 O O . HIS A 1 72 ? 33.017 12.383 -72.372 1.00 43.62 72 HIS A O 1
ATOM 555 N N . GLN A 1 73 ? 33.302 11.605 -74.455 1.00 48.41 73 GLN A N 1
ATOM 556 C CA . GLN A 1 73 ? 34.712 11.922 -74.552 1.00 48.41 73 GLN A CA 1
ATOM 557 C C . GLN A 1 73 ? 34.746 13.435 -74.692 1.00 48.41 73 GLN A C 1
ATOM 559 O O . GLN A 1 73 ? 34.459 13.980 -75.756 1.00 48.41 73 GLN A O 1
ATOM 564 N N . SER A 1 74 ? 35.019 14.125 -73.587 1.00 46.94 74 SER A N 1
ATOM 565 C CA . SER A 1 74 ? 35.488 15.493 -73.658 1.00 46.94 74 SER A CA 1
ATOM 566 C C . SER A 1 74 ? 36.781 15.431 -74.460 1.00 46.94 74 SER A C 1
ATOM 568 O O . SER A 1 74 ? 37.838 15.083 -73.931 1.00 46.94 74 SER A O 1
ATOM 570 N N . THR A 1 75 ? 36.688 15.700 -75.759 1.00 45.91 75 THR A N 1
ATOM 571 C CA . THR A 1 75 ? 37.822 16.172 -76.539 1.00 45.91 75 THR A CA 1
ATOM 572 C C . THR A 1 75 ? 38.460 17.257 -75.701 1.00 45.91 75 THR A C 1
ATOM 574 O O . THR A 1 75 ? 37.807 18.252 -75.381 1.00 45.91 75 THR A O 1
ATOM 577 N N . VAL A 1 76 ? 39.690 16.999 -75.265 1.00 50.31 76 VAL A N 1
ATOM 578 C CA . VAL A 1 76 ? 40.543 17.968 -74.595 1.00 50.31 76 VAL A CA 1
ATOM 579 C C . VAL A 1 76 ? 40.526 19.211 -75.469 1.00 50.31 76 VAL A C 1
ATOM 581 O O . VAL A 1 76 ? 41.181 19.263 -76.509 1.00 50.31 76 VAL A O 1
ATOM 584 N N . SER A 1 77 ? 39.721 20.196 -75.076 1.00 40.81 77 SER A N 1
ATOM 585 C CA . SER A 1 77 ? 39.851 21.540 -75.594 1.00 40.81 77 SER A CA 1
ATOM 586 C C . SER A 1 77 ? 41.211 21.990 -75.094 1.00 40.81 77 SER A C 1
ATOM 588 O O . SER A 1 77 ? 41.373 22.347 -73.927 1.00 40.81 77 SER A O 1
ATOM 590 N N . ARG A 1 78 ? 42.229 21.880 -75.953 1.00 47.53 78 ARG A N 1
ATOM 591 C CA . ARG A 1 78 ? 43.450 22.665 -75.817 1.00 47.53 78 ARG A CA 1
ATOM 592 C C . ARG A 1 78 ? 43.025 24.118 -76.001 1.00 47.53 78 ARG A C 1
ATOM 594 O O . ARG A 1 78 ? 43.156 24.686 -77.077 1.00 47.53 78 ARG A O 1
ATOM 601 N N . SER A 1 79 ? 42.447 24.692 -74.951 1.00 47.16 79 SER A N 1
ATOM 602 C CA . SER A 1 79 ? 42.178 26.112 -74.859 1.00 47.16 79 SER A CA 1
ATOM 603 C C . SER A 1 79 ? 43.532 26.806 -74.801 1.00 47.16 79 SER A C 1
ATOM 605 O O . SER A 1 79 ? 44.202 26.808 -73.768 1.00 47.16 79 SER A O 1
ATOM 607 N N . SER A 1 80 ? 43.943 27.379 -75.925 1.00 48.53 80 SER A N 1
ATOM 608 C CA . SER A 1 80 ? 45.104 28.253 -76.079 1.00 48.53 80 SER A CA 1
ATOM 609 C C . SER A 1 80 ? 44.891 29.611 -75.388 1.00 48.53 80 SER A C 1
ATOM 611 O O . SER A 1 80 ? 45.142 30.658 -75.977 1.00 48.53 80 SER A O 1
ATOM 613 N N . PHE A 1 81 ? 44.385 29.613 -74.152 1.00 49.31 81 PHE A N 1
ATOM 614 C CA . PHE A 1 81 ? 44.056 30.827 -73.396 1.00 49.31 81 PHE A CA 1
ATOM 615 C C . PHE A 1 81 ? 45.125 31.236 -72.373 1.00 49.31 81 PHE A C 1
ATOM 617 O O . PHE A 1 81 ? 44.983 32.270 -71.731 1.00 49.31 81 PHE A O 1
ATOM 624 N N . PHE A 1 82 ? 46.231 30.494 -72.270 1.00 49.47 82 PHE A N 1
ATOM 625 C CA . PHE A 1 82 ? 47.366 30.849 -71.411 1.00 49.47 82 PHE A CA 1
ATOM 626 C C . PHE A 1 82 ? 48.650 30.979 -72.234 1.00 49.47 82 PHE A C 1
ATOM 628 O O . PHE A 1 82 ? 49.584 30.202 -72.088 1.00 49.47 82 PHE A O 1
ATOM 635 N N . ASN A 1 83 ? 48.669 31.975 -73.124 1.00 47.62 83 ASN A N 1
ATOM 636 C CA . ASN A 1 83 ? 49.893 32.503 -73.743 1.00 47.62 83 ASN A CA 1
ATOM 637 C C . ASN A 1 83 ? 50.361 33.810 -73.072 1.00 47.62 83 ASN A C 1
ATOM 639 O O . ASN A 1 83 ? 51.184 34.544 -73.609 1.00 47.62 83 ASN A O 1
ATOM 643 N N . SER A 1 84 ? 49.849 34.116 -71.882 1.00 50.25 84 SER A N 1
ATOM 644 C CA . SER A 1 84 ? 50.361 35.178 -71.022 1.00 50.25 84 SER A CA 1
ATOM 645 C C . SER A 1 84 ? 50.580 34.587 -69.633 1.00 50.25 84 SER A C 1
ATOM 647 O O . SER A 1 84 ? 49.693 33.933 -69.091 1.00 50.25 84 SER A O 1
ATOM 649 N N . GLY A 1 85 ? 51.791 34.741 -69.094 1.00 55.28 85 GLY A N 1
ATOM 650 C CA . GLY A 1 85 ? 52.253 34.124 -67.847 1.00 55.28 85 GLY A CA 1
ATOM 651 C C . GLY A 1 85 ? 51.545 34.629 -66.587 1.00 55.28 85 GLY A C 1
ATOM 652 O O . GLY A 1 85 ? 52.177 35.226 -65.723 1.00 55.28 85 GLY A O 1
ATOM 653 N N . ARG A 1 86 ? 50.235 34.403 -66.469 1.00 57.16 86 ARG A N 1
ATOM 654 C CA . ARG A 1 86 ? 49.456 34.622 -65.248 1.00 57.16 86 ARG A CA 1
ATOM 655 C C . ARG A 1 86 ? 48.951 33.284 -64.727 1.00 57.16 86 ARG A C 1
ATOM 657 O O . ARG A 1 86 ? 48.299 32.539 -65.456 1.00 57.16 86 ARG A O 1
ATOM 664 N N . GLU A 1 87 ? 49.271 32.997 -63.467 1.00 61.47 87 GLU A N 1
ATOM 665 C CA . GLU A 1 87 ? 48.791 31.809 -62.764 1.00 61.47 87 GLU A CA 1
ATOM 666 C C . GLU A 1 87 ? 47.252 31.771 -62.745 1.00 61.47 87 GLU A C 1
ATOM 668 O O . GLU A 1 87 ? 46.611 32.808 -62.535 1.00 61.47 87 GLU A O 1
ATOM 673 N N . PRO A 1 88 ? 46.633 30.598 -62.966 1.00 61.22 88 PRO A N 1
ATOM 674 C CA . PRO A 1 88 ? 45.184 30.471 -62.943 1.00 61.22 88 PRO A CA 1
ATOM 675 C C . PRO A 1 88 ? 44.627 30.740 -61.531 1.00 61.22 88 PRO A C 1
ATOM 677 O O . PRO A 1 88 ? 45.262 30.381 -60.534 1.00 61.22 88 PRO A O 1
ATOM 680 N N . PRO A 1 89 ? 43.426 31.339 -61.413 1.00 65.06 89 PRO A N 1
ATOM 681 C CA . PRO A 1 89 ? 42.802 31.604 -60.121 1.00 65.06 89 PRO A CA 1
ATOM 682 C C . PRO A 1 89 ? 42.562 30.289 -59.368 1.00 65.06 89 PRO A C 1
ATOM 684 O O . PRO A 1 89 ? 41.981 29.347 -59.912 1.00 65.06 89 PRO A O 1
ATOM 687 N N . ARG A 1 90 ? 43.020 30.220 -58.108 1.00 62.94 90 ARG A N 1
ATOM 688 C CA . ARG A 1 90 ? 42.830 29.058 -57.224 1.00 62.94 90 ARG A CA 1
ATOM 689 C C . ARG A 1 90 ? 41.337 28.721 -57.146 1.00 62.94 90 ARG A C 1
ATOM 691 O O . ARG A 1 90 ? 40.545 29.521 -56.655 1.00 62.94 90 ARG A O 1
ATOM 698 N N . SER A 1 91 ? 40.948 27.544 -57.632 1.00 63.09 91 SER A N 1
ATOM 699 C CA . SER A 1 91 ? 39.574 27.048 -57.520 1.00 63.09 91 SER A CA 1
ATOM 700 C C . SER A 1 91 ? 39.174 26.909 -56.042 1.00 63.09 91 SER A C 1
ATOM 702 O O . SER A 1 91 ? 39.973 26.377 -55.270 1.00 63.09 91 SER A O 1
ATOM 704 N N . PRO A 1 92 ? 37.948 27.290 -55.632 1.00 71.25 92 PRO A N 1
ATOM 705 C CA . PRO A 1 92 ? 37.511 27.217 -54.231 1.00 71.25 92 PRO A CA 1
ATOM 706 C C . PRO A 1 92 ? 37.278 25.783 -53.721 1.00 71.25 92 PRO A C 1
ATOM 708 O O . PRO A 1 92 ? 36.977 25.590 -52.548 1.00 71.25 92 PRO A O 1
ATOM 711 N N . PHE A 1 93 ? 37.412 24.771 -54.584 1.00 63.53 93 PHE A N 1
ATOM 712 C CA . PHE A 1 93 ? 37.219 23.368 -54.235 1.00 63.53 93 PHE A CA 1
ATOM 713 C C . PHE A 1 93 ? 38.567 22.655 -54.106 1.00 63.53 93 PHE A C 1
ATOM 715 O O . PHE A 1 93 ? 39.230 22.350 -55.099 1.00 63.53 93 PHE A O 1
ATOM 722 N N . THR A 1 94 ? 38.965 22.365 -52.870 1.00 69.56 94 THR A N 1
ATOM 723 C CA . THR A 1 94 ? 40.083 21.473 -52.553 1.00 69.56 94 THR A CA 1
ATOM 724 C C . THR A 1 94 ? 39.647 20.022 -52.754 1.00 69.56 94 THR A C 1
ATOM 726 O O . THR A 1 94 ? 38.879 19.464 -51.973 1.00 69.56 94 THR A O 1
ATOM 729 N N . VAL A 1 95 ? 40.135 19.388 -53.821 1.00 73.69 95 VAL A N 1
ATOM 730 C CA . VAL A 1 95 ? 39.902 17.961 -54.078 1.00 73.69 95 VAL A CA 1
ATOM 731 C C . VAL A 1 95 ? 40.911 17.144 -53.274 1.00 73.69 95 VAL A C 1
ATOM 733 O O . VAL A 1 95 ? 42.068 16.998 -53.669 1.00 73.69 95 VAL A O 1
ATOM 736 N N . TYR A 1 96 ? 40.471 16.591 -52.147 1.00 76.12 96 TYR A N 1
ATOM 737 C CA . TYR A 1 96 ? 41.267 15.646 -51.367 1.00 76.12 96 TYR A CA 1
ATOM 738 C C . TYR A 1 96 ? 41.264 14.279 -52.060 1.00 76.12 96 TYR A C 1
ATOM 740 O O . TYR A 1 96 ? 40.249 13.585 -52.103 1.00 76.12 96 TYR A O 1
ATOM 748 N N . ARG A 1 97 ? 42.407 13.880 -52.627 1.00 76.00 97 ARG A N 1
ATOM 749 C CA . ARG A 1 97 ? 42.595 12.536 -53.187 1.00 76.00 97 ARG A CA 1
ATOM 750 C C . ARG A 1 97 ? 43.009 11.588 -52.069 1.00 76.00 97 ARG A C 1
ATOM 752 O O . ARG A 1 97 ? 44.171 11.554 -51.678 1.00 76.00 97 ARG A O 1
ATOM 759 N N . LEU A 1 98 ? 42.046 10.838 -51.547 1.00 77.25 98 LEU A N 1
ATOM 760 C CA . LEU A 1 98 ? 42.319 9.777 -50.584 1.00 77.25 98 LEU A CA 1
ATOM 761 C C . LEU A 1 98 ? 42.992 8.599 -51.309 1.00 77.25 98 LEU A C 1
ATOM 763 O O . LEU A 1 98 ? 42.448 8.115 -52.306 1.00 77.25 98 LEU A O 1
ATOM 767 N N . PRO A 1 99 ? 44.163 8.125 -50.852 1.00 86.81 99 PRO A N 1
ATOM 768 C CA . PRO A 1 99 ? 44.791 6.949 -51.434 1.00 86.81 99 PRO A CA 1
ATOM 769 C C . PRO A 1 99 ? 43.914 5.719 -51.175 1.00 86.81 99 PRO A C 1
ATOM 771 O O . PRO A 1 99 ? 43.503 5.472 -50.040 1.00 86.81 99 PRO A O 1
ATOM 774 N N . VAL A 1 100 ? 43.661 4.916 -52.214 1.00 86.19 100 VAL A N 1
ATOM 775 C CA . VAL A 1 100 ? 42.819 3.703 -52.134 1.00 86.19 100 VAL A CA 1
ATOM 776 C C . VAL A 1 100 ? 43.309 2.753 -51.035 1.00 86.19 100 VAL A C 1
ATOM 778 O O . VAL A 1 100 ? 42.505 2.211 -50.283 1.00 86.19 100 VAL A O 1
ATOM 781 N N . ALA A 1 101 ? 44.629 2.622 -50.871 1.00 88.12 101 ALA A N 1
ATOM 782 C CA . ALA A 1 101 ? 45.233 1.828 -49.802 1.00 88.12 101 ALA A CA 1
ATOM 783 C C . ALA A 1 101 ? 44.858 2.331 -48.394 1.00 88.12 101 ALA A C 1
ATOM 785 O O . ALA A 1 101 ? 44.559 1.527 -47.515 1.00 88.12 101 ALA A O 1
ATOM 786 N N . GLY A 1 102 ? 44.805 3.652 -48.187 1.00 87.50 102 GLY A N 1
ATOM 787 C CA . GLY A 1 102 ? 44.390 4.241 -46.912 1.00 87.50 102 GLY A CA 1
ATOM 788 C C . GLY A 1 102 ? 42.917 3.973 -46.598 1.00 87.50 102 GLY A C 1
ATOM 789 O O . GLY A 1 102 ? 42.570 3.717 -45.448 1.00 87.50 102 GLY A O 1
ATOM 790 N N . LEU A 1 103 ? 42.063 3.951 -47.625 1.00 88.69 103 LEU A N 1
ATOM 791 C CA . LEU A 1 103 ? 40.643 3.626 -47.482 1.00 88.69 103 LEU A CA 1
ATOM 792 C C . LEU A 1 103 ? 40.446 2.149 -47.102 1.00 88.69 103 LEU A C 1
ATOM 794 O O . LEU A 1 103 ? 39.675 1.847 -46.193 1.00 88.69 103 LEU A O 1
ATOM 798 N N . LEU A 1 104 ? 41.195 1.237 -47.730 1.00 92.31 104 LEU A N 1
ATOM 799 C CA . LEU A 1 104 ? 41.153 -0.193 -47.408 1.00 92.31 104 LEU A CA 1
ATOM 800 C C . LEU A 1 104 ? 41.651 -0.484 -45.987 1.00 92.31 104 LEU A C 1
ATOM 802 O O . LEU A 1 104 ? 40.981 -1.197 -45.243 1.00 92.31 104 LEU A O 1
ATOM 806 N N . ILE A 1 105 ? 42.783 0.101 -45.583 1.00 93.56 105 ILE A N 1
ATOM 807 C CA . ILE A 1 105 ? 43.332 -0.071 -44.228 1.00 93.56 105 ILE A CA 1
ATOM 808 C C . ILE A 1 105 ? 42.382 0.527 -43.187 1.00 93.56 105 ILE A C 1
ATOM 810 O O . ILE A 1 105 ? 42.091 -0.120 -42.183 1.00 93.56 105 ILE A O 1
ATOM 814 N N . GLY A 1 106 ? 41.852 1.728 -43.438 1.00 93.25 106 GLY A N 1
ATOM 815 C CA . GLY A 1 106 ? 40.883 2.371 -42.552 1.00 93.25 106 GLY A CA 1
ATOM 816 C C . GLY A 1 106 ? 39.605 1.546 -42.393 1.00 93.25 106 GLY A C 1
ATOM 817 O O . GLY A 1 106 ? 39.144 1.338 -41.273 1.00 93.25 106 GLY A O 1
ATOM 818 N N . SER A 1 107 ? 39.074 1.004 -43.493 1.00 93.31 107 SER A N 1
ATOM 819 C CA . SER A 1 107 ? 37.911 0.114 -43.459 1.00 93.31 107 SER A CA 1
ATOM 820 C C . SER A 1 107 ? 38.198 -1.176 -42.694 1.00 93.31 107 SER A C 1
ATOM 822 O O . SER A 1 107 ? 37.343 -1.625 -41.935 1.00 93.31 107 SER A O 1
ATOM 824 N N . PHE A 1 108 ? 39.377 -1.776 -42.879 1.00 95.56 108 PHE A N 1
ATOM 825 C CA . PHE A 1 108 ? 39.760 -2.996 -42.173 1.00 95.56 108 PHE A CA 1
ATOM 826 C C . PHE A 1 108 ? 39.890 -2.753 -40.667 1.00 95.56 108 PHE A C 1
ATOM 828 O O . PHE A 1 108 ? 39.308 -3.502 -39.891 1.00 95.56 108 PHE A O 1
ATOM 835 N N . MET A 1 109 ? 40.573 -1.675 -40.263 1.00 94.81 109 MET A N 1
ATOM 836 C CA . MET A 1 109 ? 40.723 -1.271 -38.859 1.00 94.81 109 MET A CA 1
ATOM 837 C C . MET A 1 109 ? 39.381 -0.944 -38.198 1.00 94.81 109 MET A C 1
ATOM 839 O O . MET A 1 109 ? 39.138 -1.326 -37.056 1.00 94.81 109 MET A O 1
ATOM 843 N N . PHE A 1 110 ? 38.486 -0.260 -38.915 1.00 95.25 110 PHE A N 1
ATOM 844 C CA . PHE A 1 110 ? 37.135 -0.000 -38.425 1.00 95.25 110 PHE A CA 1
ATOM 845 C C . PHE A 1 110 ? 36.361 -1.305 -38.215 1.00 95.25 110 PHE A C 1
ATOM 847 O O . PHE A 1 110 ? 35.718 -1.480 -37.182 1.00 95.25 110 PHE A O 1
ATOM 854 N N . LEU A 1 111 ? 36.448 -2.235 -39.170 1.00 95.81 111 LEU A N 1
ATOM 855 C CA . LEU A 1 111 ? 35.756 -3.516 -39.102 1.00 95.81 111 LEU A CA 1
ATOM 856 C C . LEU A 1 111 ? 36.266 -4.371 -37.931 1.00 95.81 111 LEU A C 1
ATOM 858 O O . LEU A 1 111 ? 35.457 -4.882 -37.160 1.00 95.81 111 LEU A O 1
ATOM 862 N N . THR A 1 112 ? 37.583 -4.493 -37.747 1.00 94.56 112 THR A N 1
ATOM 863 C CA . THR A 1 112 ? 38.162 -5.222 -36.605 1.00 94.56 112 THR A CA 1
ATOM 864 C C . THR A 1 112 ? 37.801 -4.579 -35.273 1.00 94.56 112 THR A C 1
ATOM 866 O O . THR A 1 112 ? 37.410 -5.295 -34.352 1.00 94.56 112 THR A O 1
ATOM 869 N N . LEU A 1 113 ? 37.847 -3.246 -35.169 1.00 95.00 113 LEU A N 1
ATOM 870 C CA . LEU A 1 113 ? 37.425 -2.536 -33.960 1.00 95.00 113 LEU A CA 1
ATOM 871 C C . LEU A 1 113 ? 35.936 -2.770 -33.659 1.00 95.00 113 LEU A C 1
ATOM 873 O O . LEU A 1 113 ? 35.569 -3.027 -32.515 1.00 95.00 113 LEU A O 1
ATOM 877 N N . PHE A 1 114 ? 35.081 -2.733 -34.682 1.00 94.56 114 PHE A N 1
ATOM 878 C CA . PHE A 1 114 ? 33.648 -2.996 -34.558 1.00 94.56 114 PHE A CA 1
ATOM 879 C C . PHE A 1 114 ? 33.377 -4.426 -34.067 1.00 94.56 114 PHE A C 1
ATOM 881 O O . PHE A 1 114 ? 32.643 -4.612 -33.097 1.00 94.56 114 PHE A O 1
ATOM 888 N N . PHE A 1 115 ? 34.031 -5.430 -34.660 1.00 94.50 115 PHE A N 1
ATOM 889 C CA . PHE A 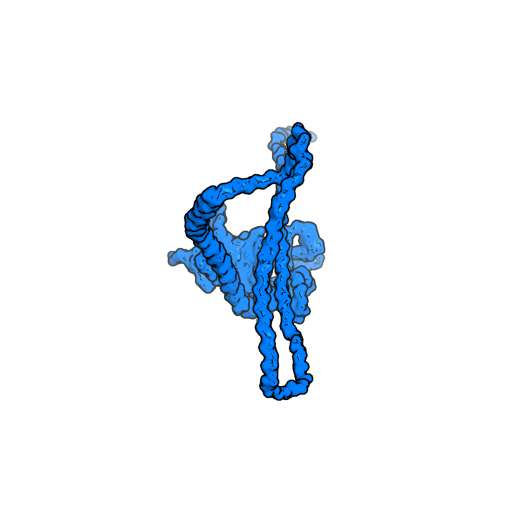1 115 ? 33.907 -6.826 -34.229 1.00 94.50 115 PHE A CA 1
ATOM 890 C C . PHE A 1 115 ? 34.522 -7.106 -32.853 1.00 94.50 115 PHE A C 1
ATOM 892 O O . PHE A 1 115 ? 34.069 -8.031 -32.187 1.00 94.50 115 PHE A O 1
ATOM 899 N N . MET A 1 116 ? 35.497 -6.317 -32.390 1.00 92.88 116 MET A N 1
ATOM 900 C CA . MET A 1 116 ? 35.987 -6.390 -31.006 1.00 92.88 116 MET A CA 1
ATOM 901 C C . MET A 1 116 ? 35.050 -5.707 -30.001 1.00 92.88 116 MET A C 1
ATOM 903 O O . MET A 1 116 ? 34.870 -6.209 -28.892 1.00 92.88 116 MET A O 1
ATOM 907 N N . LEU A 1 117 ? 34.440 -4.575 -30.367 1.00 93.69 117 LEU A N 1
ATOM 908 C CA . LEU A 1 117 ? 33.557 -3.810 -29.480 1.00 93.69 117 LEU A CA 1
ATOM 909 C C . LEU A 1 117 ? 32.174 -4.443 -29.317 1.00 93.69 117 LEU A C 1
ATOM 911 O O . LEU A 1 117 ? 31.608 -4.372 -28.228 1.00 93.69 117 LEU A O 1
ATOM 915 N N . ILE A 1 118 ? 31.616 -5.059 -30.366 1.00 92.94 118 ILE A N 1
ATOM 916 C CA . ILE A 1 118 ? 30.281 -5.677 -30.306 1.00 92.94 118 ILE A CA 1
ATOM 917 C C . ILE A 1 118 ? 30.179 -6.725 -29.184 1.00 92.94 118 ILE A C 1
ATOM 919 O O . ILE A 1 118 ? 29.275 -6.588 -28.359 1.00 92.94 118 ILE A O 1
ATOM 923 N N . PRO A 1 119 ? 31.061 -7.741 -29.084 1.00 90.75 119 PRO A N 1
ATOM 924 C CA . PRO A 1 119 ? 30.990 -8.738 -28.020 1.00 90.75 119 PRO A CA 1
ATOM 925 C C . PRO A 1 119 ? 31.052 -8.099 -26.636 1.00 90.75 119 PRO A C 1
ATOM 927 O O . PRO A 1 119 ? 30.275 -8.478 -25.768 1.00 90.75 119 PRO A O 1
ATOM 930 N N . LEU A 1 120 ? 31.908 -7.088 -26.449 1.00 90.56 120 LEU A N 1
ATOM 931 C CA . LEU A 1 120 ? 32.038 -6.364 -25.185 1.00 90.56 120 LEU A CA 1
ATOM 932 C C . LEU A 1 120 ? 30.745 -5.617 -24.825 1.00 90.56 120 LEU A C 1
ATOM 934 O O . LEU A 1 120 ? 30.277 -5.693 -23.689 1.00 90.56 120 LEU A O 1
ATOM 938 N N . LEU A 1 121 ? 30.135 -4.934 -25.800 1.00 91.25 121 LEU A N 1
ATOM 939 C CA . LEU A 1 121 ? 28.853 -4.255 -25.627 1.00 91.25 121 LEU A CA 1
ATOM 940 C C . LEU A 1 121 ? 27.748 -5.251 -25.276 1.00 91.25 121 LEU A C 1
ATOM 942 O O . LEU A 1 121 ? 27.023 -5.032 -24.313 1.00 91.25 121 LEU A O 1
ATOM 946 N N . PHE A 1 122 ? 27.627 -6.362 -26.001 1.00 93.94 122 PHE A N 1
ATOM 947 C CA . PHE A 1 122 ? 26.610 -7.368 -25.699 1.00 93.94 122 PHE A CA 1
ATOM 948 C C . PHE A 1 122 ? 26.859 -8.039 -24.347 1.00 93.94 122 PHE A C 1
ATOM 950 O O . PHE A 1 122 ? 25.928 -8.167 -23.561 1.00 93.94 122 PHE A O 1
ATOM 957 N N . GLN A 1 123 ? 28.098 -8.402 -24.022 1.00 92.56 123 GLN A N 1
ATOM 958 C CA . GLN A 1 123 ? 28.432 -9.062 -22.762 1.00 92.56 123 GLN A CA 1
ATOM 959 C C . GLN A 1 123 ? 28.188 -8.162 -21.543 1.00 92.56 123 GLN A C 1
ATOM 961 O O . GLN A 1 123 ? 27.827 -8.672 -20.486 1.00 92.56 123 GLN A O 1
ATOM 966 N N . LEU A 1 124 ? 28.328 -6.840 -21.681 1.00 91.69 124 LEU A N 1
ATOM 967 C CA . LEU A 1 124 ? 28.093 -5.889 -20.592 1.00 91.69 124 LEU A CA 1
ATOM 968 C C . LEU A 1 124 ? 26.643 -5.378 -20.537 1.00 91.69 124 LEU A C 1
ATOM 970 O O . LEU A 1 124 ? 26.031 -5.355 -19.468 1.00 91.69 124 LEU A O 1
ATOM 974 N N . PHE A 1 125 ? 26.065 -4.981 -21.673 1.00 93.94 125 PHE A N 1
ATOM 975 C CA . PHE A 1 125 ? 24.725 -4.389 -21.710 1.00 93.94 125 PHE A CA 1
ATOM 976 C C . PHE A 1 125 ? 23.609 -5.428 -21.657 1.00 93.94 125 PHE A C 1
ATOM 978 O O . PHE A 1 125 ? 22.577 -5.154 -21.048 1.00 93.94 125 PHE A O 1
ATOM 985 N N . LEU A 1 126 ? 23.776 -6.612 -22.255 1.00 93.56 126 LEU A N 1
ATOM 986 C CA . LEU A 1 126 ? 22.702 -7.607 -22.296 1.00 93.56 126 LEU A CA 1
ATOM 987 C C . LEU A 1 126 ? 22.317 -8.095 -20.888 1.00 93.56 126 LEU A C 1
ATOM 989 O O . LEU A 1 126 ? 21.122 -8.066 -20.586 1.00 93.56 126 LEU A O 1
ATOM 993 N N . PRO A 1 127 ? 23.254 -8.436 -19.976 1.00 94.75 127 PRO A N 1
ATOM 994 C CA . PRO A 1 127 ? 22.897 -8.771 -18.597 1.00 94.75 127 PRO A CA 1
ATOM 995 C C . PRO A 1 127 ? 22.212 -7.618 -17.859 1.00 94.75 127 PRO A C 1
ATOM 997 O O . PRO A 1 127 ? 21.272 -7.843 -17.099 1.00 94.75 127 PRO A O 1
ATOM 1000 N N . LEU A 1 128 ? 22.636 -6.375 -18.108 1.00 94.88 128 LEU A N 1
ATOM 1001 C CA . LEU A 1 128 ? 22.067 -5.191 -17.466 1.00 94.88 128 LEU A CA 1
ATOM 1002 C C . LEU A 1 128 ? 20.631 -4.919 -17.938 1.00 94.88 128 LEU A C 1
ATOM 1004 O O . LEU A 1 128 ? 19.746 -4.665 -17.121 1.00 94.88 128 LEU A O 1
ATOM 1008 N N . VAL A 1 129 ? 20.379 -5.033 -19.245 1.00 95.38 129 VAL A N 1
ATOM 1009 C CA . VAL A 1 129 ? 19.039 -4.908 -19.834 1.00 95.38 129 VAL A CA 1
ATOM 1010 C C . VAL A 1 129 ? 18.134 -6.037 -19.348 1.00 95.38 129 VAL A C 1
ATOM 1012 O O . VAL A 1 129 ? 17.013 -5.767 -18.919 1.00 95.38 129 VAL A O 1
ATOM 1015 N N . LEU A 1 130 ? 18.614 -7.285 -19.346 1.00 95.88 130 LEU A N 1
ATOM 1016 C CA . LEU A 1 130 ? 17.852 -8.418 -18.815 1.00 95.88 130 LEU A CA 1
ATOM 1017 C C . LEU A 1 130 ? 17.525 -8.232 -17.332 1.00 95.88 130 LEU A C 1
ATOM 1019 O O . LEU A 1 130 ? 16.380 -8.442 -16.938 1.00 95.88 130 LEU A O 1
ATOM 1023 N N . GLY A 1 131 ? 18.484 -7.776 -16.523 1.00 96.00 131 GLY A N 1
ATOM 1024 C CA . GLY A 1 131 ? 18.262 -7.457 -15.115 1.00 96.00 131 GLY A CA 1
ATOM 1025 C C . GLY A 1 131 ? 17.198 -6.373 -14.929 1.00 96.00 131 GLY A C 1
ATOM 1026 O O . GLY A 1 131 ? 16.279 -6.537 -14.126 1.00 96.00 131 GLY A O 1
ATOM 1027 N N . ALA A 1 132 ? 17.257 -5.295 -15.714 1.00 94.88 132 ALA A N 1
ATOM 1028 C CA . ALA A 1 132 ? 16.265 -4.223 -15.669 1.00 94.88 132 ALA A CA 1
ATOM 1029 C C . ALA A 1 132 ? 14.857 -4.713 -16.053 1.00 94.88 132 ALA A C 1
ATOM 1031 O O . ALA A 1 132 ? 13.885 -4.411 -15.354 1.00 94.88 132 ALA A O 1
ATOM 1032 N N . VAL A 1 133 ? 14.743 -5.507 -17.123 1.00 96.25 133 VAL A N 1
ATOM 1033 C CA . VAL A 1 133 ? 13.472 -6.107 -17.557 1.00 96.25 133 VAL A CA 1
ATOM 1034 C C . VAL A 1 133 ? 12.944 -7.081 -16.504 1.00 96.25 133 VAL A C 1
ATOM 1036 O O . VAL A 1 133 ? 11.760 -7.025 -16.176 1.00 96.25 133 VAL A O 1
ATOM 1039 N N . ALA A 1 134 ? 13.800 -7.923 -15.922 1.00 95.06 134 ALA A N 1
ATOM 1040 C CA . ALA A 1 134 ? 13.418 -8.865 -14.875 1.00 95.06 134 ALA A CA 1
ATOM 1041 C C . ALA A 1 134 ? 12.880 -8.140 -13.634 1.00 95.06 134 ALA A C 1
ATOM 1043 O O . ALA A 1 134 ? 11.807 -8.482 -13.140 1.00 95.06 134 ALA A O 1
ATOM 1044 N N . VAL A 1 135 ? 13.560 -7.085 -13.171 1.00 92.44 135 VAL A N 1
ATOM 1045 C CA . VAL A 1 135 ? 13.091 -6.259 -12.045 1.00 92.44 135 VAL A CA 1
ATOM 1046 C C . VAL A 1 135 ? 11.765 -5.576 -12.377 1.00 92.44 135 VAL A C 1
ATOM 1048 O O . VAL A 1 135 ? 10.865 -5.544 -11.536 1.00 92.44 135 VAL A O 1
ATOM 1051 N N . TYR A 1 136 ? 11.613 -5.042 -13.590 1.00 93.75 136 TYR A N 1
ATOM 1052 C CA . TYR A 1 136 ? 10.367 -4.411 -14.023 1.00 93.75 136 TYR A CA 1
ATOM 1053 C C . TYR A 1 136 ? 9.199 -5.405 -14.029 1.00 93.75 136 TYR A C 1
ATOM 1055 O O . TYR A 1 136 ? 8.163 -5.141 -13.414 1.00 93.75 136 TYR A O 1
ATOM 1063 N N . GLN A 1 137 ? 9.385 -6.568 -14.659 1.00 93.25 137 GLN A N 1
ATOM 1064 C CA . GLN A 1 137 ? 8.373 -7.621 -14.727 1.00 93.25 137 GLN A CA 1
ATOM 1065 C C . GLN A 1 137 ? 8.041 -8.168 -13.341 1.00 93.25 137 GLN A C 1
ATOM 1067 O O . GLN A 1 137 ? 6.868 -8.341 -13.019 1.00 93.25 137 GLN A O 1
ATOM 1072 N N . PHE A 1 138 ? 9.044 -8.357 -12.481 1.00 90.75 138 PHE A N 1
ATOM 1073 C CA . PHE A 1 138 ? 8.834 -8.774 -11.099 1.00 90.75 138 PHE A CA 1
ATOM 1074 C C . PHE A 1 138 ? 7.989 -7.758 -10.325 1.00 90.75 138 PHE A C 1
ATOM 1076 O O . PHE A 1 138 ? 7.035 -8.139 -9.651 1.00 90.75 138 PHE A O 1
ATOM 1083 N N . ARG A 1 139 ? 8.272 -6.453 -10.451 1.00 88.62 139 ARG A N 1
ATOM 1084 C CA . ARG A 1 139 ? 7.470 -5.399 -9.803 1.00 88.62 139 ARG A CA 1
ATOM 1085 C C . ARG A 1 139 ? 6.036 -5.364 -10.328 1.00 88.62 139 ARG A C 1
ATOM 1087 O O . ARG A 1 139 ? 5.108 -5.215 -9.532 1.00 88.62 139 ARG A O 1
ATOM 1094 N N . ALA A 1 140 ? 5.852 -5.517 -11.639 1.00 88.50 140 ALA A N 1
ATOM 1095 C CA . ALA A 1 140 ? 4.533 -5.562 -12.262 1.00 88.50 140 ALA A CA 1
ATOM 1096 C C . ALA A 1 140 ? 3.733 -6.790 -11.799 1.00 88.50 140 ALA A C 1
ATOM 1098 O O . ALA A 1 140 ? 2.591 -6.651 -11.360 1.00 88.50 140 ALA A O 1
ATOM 1099 N N . TRP A 1 141 ? 4.350 -7.974 -11.824 1.00 89.62 141 TRP A N 1
ATOM 1100 C CA . TRP A 1 141 ? 3.771 -9.217 -11.320 1.00 89.62 141 TRP A CA 1
ATOM 1101 C C . TRP A 1 141 ? 3.395 -9.097 -9.841 1.00 89.62 141 TRP A C 1
ATOM 1103 O O . TRP A 1 141 ? 2.238 -9.320 -9.497 1.00 89.62 141 TRP A O 1
ATOM 1113 N N . ARG A 1 142 ? 4.320 -8.633 -8.990 1.00 86.62 142 ARG A N 1
ATOM 1114 C CA . ARG A 1 142 ? 4.105 -8.430 -7.548 1.00 86.62 142 ARG A CA 1
ATOM 1115 C C . ARG A 1 142 ? 2.879 -7.559 -7.275 1.00 86.62 142 ARG A C 1
ATOM 1117 O O . ARG A 1 142 ? 2.042 -7.909 -6.448 1.00 86.62 142 ARG A O 1
ATOM 1124 N N . SER A 1 143 ? 2.769 -6.429 -7.976 1.00 84.75 143 SER A N 1
ATOM 1125 C CA . SER A 1 143 ? 1.625 -5.526 -7.833 1.00 84.75 143 SER A CA 1
ATOM 1126 C C . SER A 1 143 ? 0.326 -6.174 -8.314 1.00 84.75 143 SER A C 1
ATOM 1128 O O . SER A 1 143 ? -0.697 -6.056 -7.650 1.00 84.75 143 SER A O 1
ATOM 1130 N N . ASN A 1 144 ? 0.348 -6.880 -9.445 1.00 87.25 144 ASN A N 1
ATOM 1131 C CA . ASN A 1 144 ? -0.843 -7.547 -9.969 1.00 87.25 144 ASN A CA 1
ATOM 1132 C C . ASN A 1 144 ? -1.344 -8.652 -9.032 1.00 87.25 144 ASN A C 1
ATOM 1134 O O . ASN A 1 144 ? -2.546 -8.743 -8.813 1.00 87.25 144 ASN A O 1
ATOM 1138 N N . THR A 1 145 ? -0.448 -9.461 -8.465 1.00 87.62 145 THR A N 1
ATOM 1139 C CA . THR A 1 145 ? -0.805 -10.507 -7.496 1.00 87.62 145 THR A CA 1
ATOM 1140 C C . THR A 1 145 ? -1.418 -9.902 -6.235 1.00 87.62 145 THR A C 1
ATOM 1142 O O . THR A 1 145 ? -2.504 -10.318 -5.841 1.00 87.62 145 THR A O 1
ATOM 1145 N N . PHE A 1 146 ? -0.798 -8.847 -5.686 1.00 86.12 146 PHE A N 1
ATOM 1146 C CA . PHE A 1 146 ? -1.331 -8.095 -4.543 1.00 86.12 146 PHE A CA 1
ATOM 1147 C C . PHE A 1 146 ? -2.789 -7.675 -4.772 1.00 86.12 146 PHE A C 1
ATOM 1149 O O . PHE A 1 146 ? -3.673 -7.990 -3.977 1.00 86.12 146 PHE A O 1
ATOM 1156 N N . TYR A 1 147 ? -3.052 -7.008 -5.896 1.00 86.75 147 TYR A N 1
ATOM 1157 C CA . TYR A 1 147 ? -4.383 -6.492 -6.189 1.00 86.75 147 TYR A CA 1
ATOM 1158 C C . TYR A 1 147 ? -5.401 -7.583 -6.511 1.00 86.75 147 TYR A C 1
ATOM 1160 O O . TYR A 1 147 ? -6.569 -7.412 -6.184 1.00 86.75 147 TYR A O 1
ATOM 1168 N N . LYS A 1 148 ? -4.990 -8.704 -7.115 1.00 88.94 148 LYS A N 1
ATOM 1169 C CA . LYS A 1 148 ? -5.886 -9.846 -7.354 1.00 88.94 148 LYS A CA 1
ATOM 1170 C C . LYS A 1 148 ? -6.418 -10.426 -6.046 1.00 88.94 148 LYS A C 1
ATOM 1172 O O . LYS A 1 148 ? -7.617 -10.649 -5.923 1.00 88.94 148 LYS A O 1
ATOM 1177 N N . GLU A 1 149 ? -5.543 -10.634 -5.068 1.00 89.12 149 GLU A N 1
ATOM 1178 C CA . GLU A 1 149 ? -5.937 -11.152 -3.755 1.00 89.12 149 GLU A CA 1
ATOM 1179 C C . GLU A 1 149 ? -6.811 -10.155 -2.990 1.00 89.12 149 GLU A C 1
ATOM 1181 O O . GLU A 1 149 ? -7.838 -10.535 -2.427 1.00 89.12 149 GLU A O 1
ATOM 1186 N N . VAL A 1 150 ? -6.453 -8.867 -3.028 1.00 89.31 150 VAL A N 1
ATOM 1187 C CA . VAL A 1 150 ? -7.264 -7.803 -2.427 1.00 89.31 150 VAL A CA 1
ATOM 1188 C C . VAL A 1 150 ? -8.651 -7.764 -3.062 1.00 89.31 150 VAL A C 1
ATOM 1190 O O . VAL A 1 150 ? -9.639 -7.827 -2.340 1.00 89.31 150 VAL A O 1
ATOM 1193 N N . MET A 1 151 ? -8.754 -7.752 -4.392 1.00 88.94 151 MET A N 1
ATOM 1194 C CA . MET A 1 151 ? -10.038 -7.715 -5.103 1.00 88.94 151 MET A CA 1
ATOM 1195 C C . MET A 1 151 ? -10.902 -8.958 -4.885 1.00 88.94 151 MET A C 1
ATOM 1197 O O . MET A 1 151 ? -12.121 -8.861 -4.973 1.00 88.94 151 MET A O 1
ATOM 1201 N N . ALA A 1 152 ? -10.310 -10.107 -4.557 1.00 89.69 152 ALA A N 1
ATOM 1202 C CA . ALA A 1 152 ? -11.075 -11.286 -4.167 1.00 89.69 152 ALA A CA 1
ATOM 1203 C C . ALA A 1 152 ? -11.731 -11.125 -2.780 1.00 89.69 152 ALA A C 1
ATOM 1205 O O . ALA A 1 152 ? -12.832 -11.625 -2.553 1.00 89.69 152 ALA A O 1
ATOM 1206 N N . ARG A 1 153 ? -11.076 -10.415 -1.849 1.00 89.44 153 ARG A N 1
ATOM 1207 C CA . ARG A 1 153 ? -11.533 -10.237 -0.455 1.00 89.44 153 ARG A CA 1
ATOM 1208 C C . ARG A 1 153 ? -12.371 -8.979 -0.234 1.00 89.44 153 ARG A C 1
ATOM 1210 O O . ARG A 1 153 ? -13.251 -8.966 0.619 1.00 89.44 153 ARG A O 1
ATOM 1217 N N . LEU A 1 154 ? -12.113 -7.925 -0.997 1.00 87.81 154 LEU A N 1
ATOM 1218 C CA . LEU A 1 154 ? -12.711 -6.600 -0.842 1.00 87.81 154 LEU A CA 1
ATOM 1219 C C . LEU A 1 154 ? -14.255 -6.606 -0.964 1.00 87.81 154 LEU A C 1
ATOM 1221 O O . LEU A 1 154 ? -14.901 -6.008 -0.102 1.00 87.81 154 LEU A O 1
ATOM 1225 N N . PRO A 1 155 ? -14.890 -7.328 -1.918 1.00 85.38 155 PRO A N 1
ATOM 1226 C CA . PRO A 1 155 ? -16.352 -7.438 -1.985 1.00 85.38 155 PRO A CA 1
ATOM 1227 C C . PRO A 1 155 ? -16.963 -8.238 -0.825 1.00 85.38 155 PRO A C 1
ATOM 1229 O O . PRO A 1 155 ? -18.112 -7.999 -0.455 1.00 85.38 155 PRO A O 1
ATOM 1232 N N . GLN A 1 156 ? -16.198 -9.178 -0.261 1.00 87.12 156 GLN A N 1
ATOM 1233 C CA . GLN A 1 156 ? -16.604 -10.035 0.860 1.00 87.12 156 GLN A CA 1
ATOM 1234 C C . GLN A 1 156 ? -16.377 -9.369 2.224 1.00 87.12 156 GLN A C 1
ATOM 1236 O O . GLN A 1 156 ? -16.823 -9.892 3.242 1.00 87.12 156 GLN A O 1
ATOM 1241 N N . SER A 1 157 ? -15.688 -8.226 2.254 1.00 87.38 157 SER A N 1
ATOM 1242 C CA . SER A 1 157 ? -15.376 -7.536 3.497 1.00 87.38 157 SER A CA 1
ATOM 1243 C C . SER A 1 157 ? -16.634 -7.015 4.185 1.00 87.38 157 SER A C 1
ATOM 1245 O O . SER A 1 157 ? -17.482 -6.357 3.570 1.00 87.38 157 SER A O 1
ATOM 1247 N N . SER A 1 158 ? -16.722 -7.272 5.488 1.00 85.69 158 SER A N 1
ATOM 1248 C CA . SER A 1 158 ? -17.739 -6.690 6.365 1.00 85.69 158 SER A CA 1
ATOM 1249 C C . SER A 1 158 ? -17.310 -5.340 6.940 1.00 85.69 158 SER A C 1
ATOM 1251 O O . SER A 1 158 ? -18.139 -4.625 7.500 1.00 85.69 158 SER A O 1
ATOM 1253 N N . ILE A 1 159 ? -16.046 -4.949 6.760 1.00 87.25 159 ILE A N 1
ATOM 1254 C CA . ILE A 1 159 ? -15.545 -3.652 7.200 1.00 87.25 159 ILE A CA 1
ATOM 1255 C C . ILE A 1 159 ? -15.980 -2.574 6.197 1.00 87.25 159 ILE A C 1
ATOM 1257 O O . ILE A 1 159 ? -15.704 -2.663 4.996 1.00 87.25 159 ILE A O 1
ATOM 1261 N N . ARG A 1 160 ? -16.652 -1.530 6.690 1.00 86.62 160 ARG A N 1
ATOM 1262 C CA . ARG A 1 160 ? -17.091 -0.378 5.892 1.00 86.62 160 ARG A CA 1
ATOM 1263 C C . ARG A 1 160 ? -16.534 0.920 6.456 1.00 86.62 160 ARG A C 1
ATOM 1265 O O . ARG A 1 160 ? -16.397 1.057 7.667 1.00 86.62 160 ARG A O 1
ATOM 1272 N N . ILE A 1 161 ? -16.243 1.867 5.573 1.00 86.12 161 ILE A N 1
ATOM 1273 C CA . ILE A 1 161 ? -15.797 3.217 5.918 1.00 86.12 161 ILE A CA 1
ATOM 1274 C C . ILE A 1 161 ? -16.699 4.244 5.238 1.00 86.12 161 ILE A C 1
ATOM 1276 O O . ILE A 1 161 ? -17.103 4.059 4.089 1.00 86.12 161 ILE A O 1
ATOM 1280 N N . SER A 1 162 ? -17.045 5.318 5.947 1.00 86.88 162 SER A N 1
ATOM 1281 C CA . SER A 1 162 ? -17.792 6.427 5.351 1.00 86.88 162 SER A CA 1
ATOM 1282 C C . SER A 1 162 ? -16.886 7.252 4.432 1.00 86.88 162 SER A C 1
ATOM 1284 O O . SER A 1 162 ? -15.695 7.426 4.712 1.00 86.88 162 SER A O 1
ATOM 1286 N N . TYR A 1 163 ? -17.436 7.814 3.354 1.00 84.88 163 TYR A N 1
ATOM 1287 C 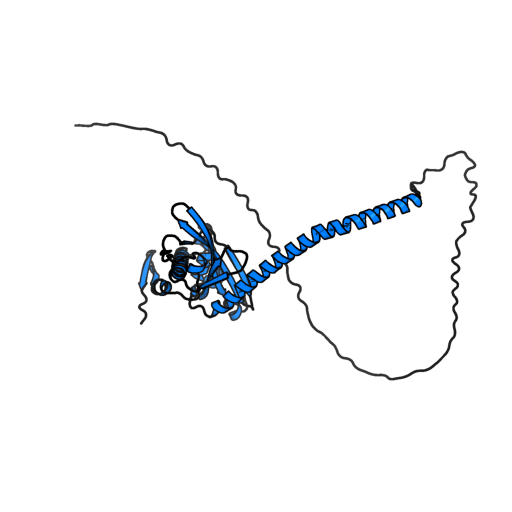CA . TYR A 1 163 ? -16.649 8.695 2.485 1.00 84.88 163 TYR A CA 1
ATOM 1288 C C . TYR A 1 163 ? -16.172 9.965 3.212 1.00 84.88 163 TYR A C 1
ATOM 1290 O O . TYR A 1 163 ? -15.098 10.474 2.900 1.00 84.88 163 TYR A O 1
ATOM 1298 N N . LYS A 1 164 ? -16.907 10.435 4.232 1.00 84.69 164 LYS A N 1
ATOM 1299 C CA . LYS A 1 164 ? -16.492 11.548 5.107 1.00 84.69 164 LYS A CA 1
ATOM 1300 C C . LYS A 1 164 ? -15.201 11.226 5.858 1.00 84.69 164 LYS A C 1
ATOM 1302 O O . LYS A 1 164 ? -14.239 11.986 5.781 1.00 84.69 164 LYS A O 1
ATOM 1307 N N . THR A 1 165 ? -15.157 10.066 6.510 1.00 85.69 165 THR A N 1
ATOM 1308 C CA . THR A 1 165 ? -13.976 9.581 7.237 1.00 85.69 165 THR A CA 1
ATOM 1309 C C . THR A 1 165 ? -12.798 9.348 6.293 1.00 85.69 165 THR A C 1
ATOM 1311 O O . THR A 1 165 ? -11.663 9.692 6.609 1.00 85.69 165 THR A O 1
ATOM 1314 N N . LEU A 1 166 ? -13.058 8.806 5.102 1.00 85.19 166 LEU A N 1
ATOM 1315 C CA . LEU A 1 166 ? -12.030 8.594 4.086 1.00 85.19 166 LEU A CA 1
ATOM 1316 C C . LEU A 1 166 ? -11.414 9.912 3.592 1.00 85.19 166 LEU A C 1
ATOM 1318 O O . LEU A 1 166 ? -10.196 10.019 3.454 1.00 85.19 166 LEU A O 1
ATOM 1322 N N . ASN A 1 167 ? -12.252 10.918 3.346 1.00 85.88 167 ASN A N 1
ATOM 1323 C CA . ASN A 1 167 ? -11.810 12.258 2.980 1.00 85.88 167 ASN A CA 1
ATOM 1324 C C . ASN A 1 167 ? -10.965 12.875 4.100 1.00 85.88 167 ASN A C 1
ATOM 1326 O O . ASN A 1 167 ? -9.892 13.418 3.845 1.00 85.88 167 ASN A O 1
ATOM 1330 N N . ALA A 1 168 ? -11.392 12.706 5.352 1.00 85.12 168 ALA A N 1
ATOM 1331 C CA . ALA A 1 168 ? -10.612 13.137 6.501 1.00 85.12 168 ALA A CA 1
ATOM 1332 C C . ALA A 1 168 ? -9.243 12.450 6.593 1.00 85.12 168 ALA A C 1
ATOM 1334 O O . ALA A 1 168 ? -8.242 13.128 6.815 1.00 85.12 168 ALA A O 1
ATOM 1335 N N . LEU A 1 169 ? -9.162 11.139 6.343 1.00 85.19 169 LEU A N 1
ATOM 1336 C CA . LEU A 1 169 ? -7.888 10.412 6.296 1.00 85.19 169 LEU A CA 1
ATOM 1337 C C . LEU A 1 169 ? -6.949 10.948 5.211 1.00 85.19 169 LEU A C 1
ATOM 1339 O O . LEU A 1 169 ? -5.756 11.116 5.460 1.00 85.19 169 LEU A O 1
ATOM 1343 N N . GLN A 1 170 ? -7.482 11.236 4.021 1.00 83.56 170 GLN A N 1
ATOM 1344 C CA . GLN A 1 170 ? -6.694 11.739 2.897 1.00 83.56 170 GLN A CA 1
ATOM 1345 C C . GLN A 1 170 ? -6.104 13.128 3.178 1.00 83.56 170 GLN A C 1
ATOM 1347 O O . GLN A 1 170 ? -4.954 13.395 2.826 1.00 83.56 170 GLN A O 1
ATOM 1352 N N . TYR A 1 171 ? -6.886 14.008 3.804 1.00 79.38 171 TYR A N 1
ATOM 1353 C CA . TYR A 1 171 ? -6.517 15.409 4.006 1.00 79.38 171 TYR A CA 1
ATOM 1354 C C . TYR A 1 171 ? -5.952 15.723 5.395 1.00 79.38 171 TYR A C 1
ATOM 1356 O O . TYR A 1 171 ? -5.563 16.860 5.649 1.00 79.38 171 TYR A O 1
ATOM 1364 N N . ARG A 1 172 ? -5.826 14.725 6.273 1.00 76.31 172 ARG A N 1
ATOM 1365 C CA . ARG A 1 172 ? -5.302 14.866 7.640 1.00 76.31 172 ARG A CA 1
ATOM 1366 C C . ARG A 1 172 ? -3.973 15.627 7.734 1.00 76.31 172 ARG A C 1
ATOM 1368 O O . ARG A 1 172 ? -3.731 16.307 8.724 1.00 76.31 172 ARG A O 1
ATOM 1375 N N . PHE A 1 173 ? -3.106 15.502 6.729 1.00 72.19 173 PHE A N 1
ATOM 1376 C CA . PHE A 1 173 ? -1.767 16.109 6.725 1.00 72.19 173 PHE A CA 1
ATOM 1377 C C . PHE A 1 173 ? -1.699 17.459 6.002 1.00 72.19 173 PHE A C 1
ATOM 1379 O O . PHE A 1 173 ? -0.609 18.003 5.824 1.00 72.19 173 PHE A O 1
ATOM 1386 N N . PHE A 1 174 ? -2.836 17.994 5.552 1.00 70.94 174 PHE A N 1
ATOM 1387 C CA . PHE A 1 174 ? -2.875 19.297 4.901 1.00 70.94 174 PHE A CA 1
ATOM 1388 C C . PHE A 1 174 ? -2.798 20.430 5.938 1.00 70.94 174 PHE A C 1
ATOM 1390 O O . PHE A 1 174 ? -3.186 20.242 7.092 1.00 70.94 174 PHE A O 1
ATOM 1397 N N . PRO A 1 175 ? -2.297 21.619 5.557 1.00 70.38 175 PRO A N 1
ATOM 1398 C CA . PRO A 1 175 ? -2.233 22.766 6.459 1.00 70.38 175 PRO A CA 1
ATOM 1399 C C . PRO A 1 175 ? -3.609 23.117 7.047 1.00 70.38 175 PRO A C 1
ATOM 1401 O O . PRO A 1 175 ? -4.623 23.032 6.353 1.00 70.38 175 PRO A O 1
ATOM 1404 N N . SER A 1 176 ? -3.639 23.596 8.296 1.00 68.50 176 SER A N 1
ATOM 1405 C CA . SER A 1 176 ? -4.865 23.988 9.011 1.00 68.50 176 SER A CA 1
ATOM 1406 C C . SER A 1 176 ? -5.853 24.884 8.240 1.00 68.50 176 SER A C 1
ATOM 1408 O O . SER A 1 176 ? -7.049 24.614 8.360 1.00 68.50 176 SER A O 1
ATOM 1410 N N . PRO A 1 177 ? -5.446 25.880 7.418 1.00 68.06 177 PRO A N 1
ATOM 1411 C CA . PRO A 1 177 ? -6.414 26.664 6.644 1.00 68.06 177 PRO A CA 1
ATOM 1412 C C . PRO A 1 177 ? -7.213 25.812 5.649 1.00 68.06 177 PRO A C 1
ATOM 1414 O O . PRO A 1 177 ? -8.403 26.044 5.471 1.00 68.06 177 PRO A O 1
ATOM 1417 N N . PHE A 1 178 ? -6.599 24.777 5.067 1.00 67.62 178 PHE A N 1
ATOM 1418 C CA . PHE A 1 178 ? -7.272 23.861 4.145 1.00 67.62 178 PHE A CA 1
ATOM 1419 C C . PHE A 1 178 ? -8.303 22.997 4.889 1.00 67.62 178 PHE A C 1
ATOM 1421 O O . PHE A 1 178 ? -9.439 22.843 4.456 1.00 67.62 178 PHE A O 1
ATOM 1428 N N . ILE A 1 179 ? -7.940 22.477 6.063 1.00 70.81 179 ILE A N 1
ATOM 1429 C CA . ILE A 1 179 ? -8.834 21.651 6.890 1.00 70.81 179 ILE A CA 1
ATOM 1430 C C . ILE A 1 179 ? -10.080 22.446 7.322 1.00 70.81 179 ILE A C 1
ATOM 1432 O O . ILE A 1 179 ? -11.196 21.922 7.275 1.00 70.81 179 ILE A O 1
ATOM 1436 N N . GLN A 1 180 ? -9.896 23.719 7.693 1.00 68.81 180 GLN A N 1
ATOM 1437 C CA . GLN A 1 180 ? -10.977 24.613 8.119 1.00 68.81 180 GLN A CA 1
ATOM 1438 C C . GLN A 1 180 ? -11.907 25.008 6.966 1.00 68.81 180 GLN A C 1
ATOM 1440 O O . GLN A 1 180 ? -13.126 24.987 7.138 1.00 68.81 180 GLN A O 1
ATOM 1445 N N . GLU A 1 181 ? -11.358 25.314 5.787 1.00 69.38 181 GLU A N 1
ATOM 1446 C CA . GLU A 1 181 ? -12.140 25.681 4.598 1.00 69.38 181 GLU A CA 1
ATOM 1447 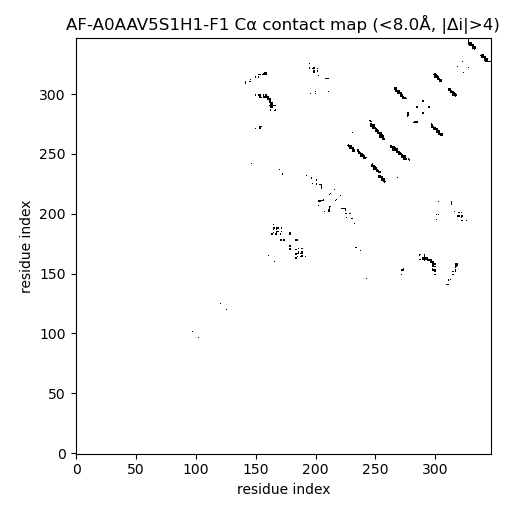C C . GLU A 1 181 ? -13.077 24.547 4.154 1.00 69.38 181 GLU A C 1
ATOM 1449 O O . GLU A 1 181 ? -14.239 24.778 3.813 1.00 69.38 181 GLU A O 1
ATOM 1454 N N . PHE A 1 182 ? -12.607 23.302 4.246 1.00 67.38 182 PHE A N 1
ATOM 1455 C CA . PHE A 1 182 ? -13.362 22.125 3.817 1.00 67.38 182 PHE A CA 1
ATOM 1456 C C . PHE A 1 182 ? -14.145 21.428 4.937 1.00 67.38 182 PHE A C 1
ATOM 1458 O O . PHE A 1 182 ? -14.758 20.390 4.680 1.00 67.38 182 PHE A O 1
ATOM 1465 N N . LYS A 1 183 ? -14.160 21.992 6.158 1.00 71.94 183 LYS A N 1
ATOM 1466 C CA . LYS A 1 183 ? -14.835 21.430 7.347 1.00 71.94 183 LYS A CA 1
ATOM 1467 C C . LYS A 1 183 ? -14.514 19.943 7.554 1.00 71.94 183 LYS A C 1
ATOM 1469 O O . LYS A 1 183 ? -15.399 19.126 7.806 1.00 71.94 183 LYS A O 1
ATOM 1474 N N . ILE A 1 184 ? -13.245 19.583 7.388 1.00 74.88 184 ILE A N 1
ATOM 1475 C CA . ILE A 1 184 ? -12.789 18.199 7.506 1.00 74.88 184 ILE A CA 1
ATOM 1476 C C . ILE A 1 184 ? -12.631 17.866 8.994 1.00 74.88 184 ILE A C 1
ATOM 1478 O O . ILE A 1 184 ? -11.816 18.483 9.673 1.00 74.88 184 ILE A O 1
ATOM 1482 N N . SER A 1 185 ? -13.391 16.887 9.497 1.00 73.31 185 SER A N 1
ATOM 1483 C CA . SER A 1 185 ? -13.242 16.394 10.875 1.00 73.31 185 SER A CA 1
ATOM 1484 C C . SER A 1 185 ? -12.008 15.503 10.983 1.00 73.31 185 SER A C 1
ATOM 1486 O O . SER A 1 185 ? -11.988 14.381 10.479 1.00 73.31 185 SER A O 1
ATOM 1488 N N . THR A 1 186 ? -10.960 15.997 11.638 1.00 78.00 186 THR A N 1
ATOM 1489 C CA . THR A 1 186 ? -9.752 15.210 11.924 1.00 78.00 186 THR A CA 1
ATOM 1490 C C . THR A 1 186 ? -10.005 14.120 12.963 1.00 78.00 186 THR A C 1
ATOM 1492 O O . THR A 1 186 ? -9.313 13.105 12.969 1.00 78.00 186 THR A O 1
ATOM 1495 N N . GLU A 1 187 ? -11.037 14.286 13.791 1.00 78.94 187 GLU A N 1
ATOM 1496 C CA . GLU A 1 187 ? -11.406 13.351 14.852 1.00 78.94 187 GLU A CA 1
ATOM 1497 C C . GLU A 1 187 ? -11.881 12.006 14.292 1.00 78.94 187 GLU A C 1
ATOM 1499 O O . GLU A 1 187 ? -11.494 10.954 14.802 1.00 78.94 187 GLU A O 1
ATOM 1504 N N . ASP A 1 188 ? -12.672 12.024 13.215 1.00 78.19 188 ASP A N 1
ATOM 1505 C CA . ASP A 1 188 ? -13.121 10.803 12.537 1.00 78.19 188 ASP A CA 1
ATOM 1506 C C . ASP A 1 188 ? -11.935 10.026 11.950 1.00 78.19 188 ASP A C 1
ATOM 1508 O O . ASP A 1 188 ? -11.890 8.795 12.011 1.00 78.19 188 ASP A O 1
ATOM 1512 N N . ALA A 1 189 ? -10.943 10.742 11.411 1.00 82.50 189 ALA A N 1
ATOM 1513 C CA . ALA A 1 189 ? -9.712 10.140 10.911 1.00 82.50 189 ALA A CA 1
ATOM 1514 C C . ALA A 1 189 ? -8.873 9.532 12.046 1.00 82.50 189 ALA A C 1
ATOM 1516 O O . ALA A 1 189 ? -8.310 8.451 11.872 1.00 82.50 189 ALA A O 1
ATOM 1517 N N . ASP A 1 190 ? -8.798 10.186 13.208 1.00 85.00 190 ASP A N 1
ATOM 1518 C CA . ASP A 1 190 ? -8.116 9.657 14.394 1.00 85.00 190 ASP A CA 1
ATOM 1519 C C . ASP A 1 190 ? -8.792 8.404 14.947 1.00 85.00 190 ASP A C 1
ATOM 1521 O O . ASP A 1 190 ? -8.121 7.399 15.187 1.00 85.00 190 ASP A O 1
ATOM 1525 N N . ALA A 1 191 ? -10.119 8.424 15.085 1.00 83.50 191 ALA A N 1
ATOM 1526 C CA . ALA A 1 191 ? -10.888 7.267 15.531 1.00 83.50 191 ALA A CA 1
ATOM 1527 C C . ALA A 1 191 ? -10.712 6.075 14.577 1.00 83.50 191 ALA A C 1
ATOM 1529 O O . ALA A 1 191 ? -10.506 4.942 15.017 1.00 83.50 191 ALA A O 1
ATOM 1530 N N . MET A 1 192 ? -10.731 6.341 13.270 1.00 86.38 192 MET A N 1
ATOM 1531 C CA . MET A 1 192 ? -10.524 5.331 12.238 1.00 86.38 192 MET A CA 1
ATOM 1532 C C . MET A 1 192 ? -9.110 4.739 12.277 1.00 86.38 192 MET A C 1
ATOM 1534 O O . MET A 1 192 ? -8.958 3.519 12.212 1.00 86.38 192 MET A O 1
ATOM 1538 N N . MET A 1 193 ? -8.071 5.565 12.439 1.00 89.38 193 MET A N 1
ATOM 1539 C CA . MET A 1 193 ? -6.701 5.061 12.587 1.00 89.38 193 MET A CA 1
ATOM 1540 C C . MET A 1 193 ? -6.510 4.273 13.885 1.00 89.38 193 MET A C 1
ATOM 1542 O O . MET A 1 193 ? -5.831 3.249 13.863 1.00 89.38 193 MET A O 1
ATOM 1546 N N . GLY A 1 194 ? -7.153 4.691 14.979 1.00 88.25 194 GLY A N 1
ATOM 1547 C CA . GLY A 1 194 ? -7.188 3.928 16.227 1.00 88.25 194 GLY A CA 1
ATOM 1548 C C . GLY A 1 194 ? -7.820 2.547 16.035 1.00 88.25 194 GLY A C 1
ATOM 1549 O O . GLY A 1 194 ? -7.241 1.548 16.451 1.00 88.25 194 GLY A O 1
ATOM 1550 N N . MET A 1 195 ? -8.948 2.466 15.321 1.00 89.06 195 MET A N 1
ATOM 1551 C CA . MET A 1 195 ? -9.584 1.187 14.983 1.00 89.06 195 MET A CA 1
ATOM 1552 C C . MET A 1 195 ? -8.660 0.295 14.149 1.00 89.06 195 MET A C 1
ATOM 1554 O O . MET A 1 195 ? -8.498 -0.880 14.470 1.00 89.06 195 MET A O 1
ATOM 1558 N N . VAL A 1 196 ? -8.012 0.846 13.116 1.00 91.62 196 VAL A N 1
ATOM 1559 C CA . VAL A 1 196 ? -7.065 0.094 12.276 1.00 91.62 196 VAL A CA 1
ATOM 1560 C C . VAL A 1 196 ? -5.890 -0.417 13.100 1.00 91.62 196 VAL A C 1
ATOM 1562 O O . VAL A 1 196 ? -5.527 -1.581 12.961 1.00 91.62 196 VAL A O 1
ATOM 1565 N N . GLN A 1 197 ? -5.320 0.415 13.974 1.00 92.31 197 GLN A N 1
ATOM 1566 C CA . GLN A 1 197 ? -4.213 0.016 14.837 1.00 92.31 197 GLN A CA 1
ATOM 1567 C C . GLN A 1 197 ? -4.605 -1.125 15.767 1.00 92.31 197 GLN A C 1
ATOM 1569 O O . GLN A 1 197 ? -3.959 -2.172 15.741 1.00 92.31 197 GLN A O 1
ATOM 1574 N N . THR A 1 198 ? -5.697 -0.968 16.510 1.00 91.25 198 THR A N 1
ATOM 1575 C CA . THR A 1 198 ? -6.201 -2.010 17.409 1.00 91.25 198 THR A CA 1
ATOM 1576 C C . THR A 1 198 ? -6.521 -3.290 16.642 1.00 91.25 198 THR A C 1
ATOM 1578 O O . THR A 1 198 ? -6.161 -4.379 17.080 1.00 91.25 198 THR A O 1
ATOM 1581 N N . ARG A 1 199 ? -7.113 -3.184 15.444 1.00 91.69 199 ARG A N 1
ATOM 1582 C CA . ARG A 1 199 ? -7.461 -4.357 14.640 1.00 91.69 199 ARG A CA 1
ATOM 1583 C C . ARG A 1 199 ? -6.237 -5.096 14.104 1.00 91.69 199 ARG A C 1
ATOM 1585 O O . ARG A 1 199 ? -6.246 -6.326 14.062 1.00 91.69 199 ARG A O 1
ATOM 1592 N N . VAL A 1 200 ? -5.197 -4.369 13.692 1.00 92.94 200 VAL A N 1
ATOM 1593 C CA . VAL A 1 200 ? -3.919 -4.964 13.278 1.00 92.94 200 VAL A CA 1
ATOM 1594 C C . VAL A 1 200 ? -3.284 -5.684 14.463 1.00 92.94 200 VAL A C 1
ATOM 1596 O O . VAL A 1 200 ? -2.944 -6.854 14.331 1.00 92.94 200 VAL A O 1
ATOM 1599 N N . ILE A 1 201 ? -3.193 -5.036 15.624 1.00 91.75 201 ILE A N 1
ATOM 1600 C CA . ILE A 1 201 ? -2.657 -5.644 16.849 1.00 91.75 201 ILE A CA 1
ATOM 1601 C C . ILE A 1 201 ? -3.442 -6.911 17.221 1.00 91.75 201 ILE A C 1
ATOM 1603 O O . ILE A 1 201 ? -2.840 -7.957 17.454 1.00 91.75 201 ILE A O 1
ATOM 1607 N N . GLU A 1 202 ? -4.778 -6.865 17.175 1.00 90.88 202 GLU A N 1
ATOM 1608 C CA . GLU A 1 202 ? -5.643 -8.030 17.403 1.00 90.88 202 GLU A CA 1
ATOM 1609 C C . GLU A 1 202 ? -5.303 -9.182 16.444 1.00 90.88 202 GLU A C 1
ATOM 1611 O O . GLU A 1 202 ? -5.191 -10.331 16.871 1.00 90.88 202 GLU A O 1
ATOM 1616 N N . ALA A 1 203 ? -5.112 -8.889 15.154 1.00 90.81 203 ALA A N 1
ATOM 1617 C CA . ALA A 1 203 ? -4.751 -9.897 14.161 1.00 90.81 203 ALA A CA 1
ATOM 1618 C C . ALA A 1 203 ? -3.374 -10.526 14.441 1.00 90.81 203 ALA A C 1
ATOM 1620 O O . ALA A 1 203 ? -3.217 -11.735 14.271 1.00 90.81 203 ALA A O 1
ATOM 1621 N N . PHE A 1 204 ? -2.398 -9.742 14.916 1.00 90.50 204 PHE A N 1
ATOM 1622 C CA . PHE A 1 204 ? -1.099 -10.254 15.369 1.00 90.50 204 PHE A CA 1
ATOM 1623 C C . PHE A 1 204 ? -1.236 -11.139 16.614 1.00 90.50 204 PHE A C 1
ATOM 1625 O O . PHE A 1 204 ? -0.736 -12.264 16.601 1.00 90.50 204 PHE A O 1
ATOM 1632 N N . ASN A 1 205 ? -1.968 -10.682 17.635 1.00 88.44 205 ASN A N 1
ATOM 1633 C CA . ASN A 1 205 ? -2.194 -11.420 18.883 1.00 88.44 205 ASN A CA 1
ATOM 1634 C C . ASN A 1 205 ? -2.916 -12.760 18.638 1.00 88.44 205 ASN A C 1
ATOM 1636 O O . ASN A 1 205 ? -2.535 -13.784 19.198 1.00 88.44 205 ASN A O 1
ATOM 1640 N N . LYS A 1 206 ? -3.937 -12.777 17.769 1.00 88.38 206 LYS A N 1
ATOM 1641 C CA . LYS A 1 206 ? -4.698 -13.994 17.415 1.00 88.38 206 LYS A CA 1
ATOM 1642 C C . LYS A 1 206 ? -4.044 -14.835 16.324 1.00 88.38 206 LYS A C 1
ATOM 1644 O O . LYS A 1 206 ? -4.596 -15.862 15.934 1.00 88.38 206 LYS A O 1
ATOM 1649 N N . ASN A 1 207 ? -2.895 -14.395 15.814 1.00 87.44 207 ASN A N 1
ATOM 1650 C CA . ASN A 1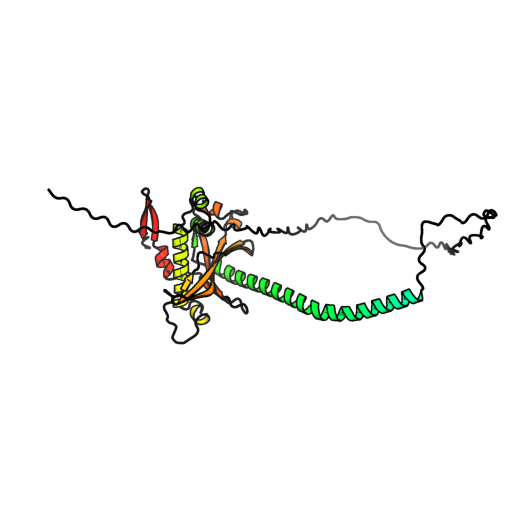 207 ? -2.209 -15.012 14.688 1.00 87.44 207 ASN A CA 1
ATOM 1651 C C . ASN A 1 207 ? -3.139 -15.255 13.477 1.00 87.44 207 ASN A C 1
ATOM 1653 O O . ASN A 1 207 ? -3.104 -16.306 12.832 1.00 87.44 207 ASN A O 1
ATOM 1657 N N . GLU A 1 208 ? -4.000 -14.284 13.168 1.00 88.12 208 GLU A N 1
ATOM 1658 C CA . GLU A 1 208 ? -4.969 -14.391 12.080 1.00 88.12 208 GLU A CA 1
ATOM 1659 C C . GLU A 1 208 ? -4.243 -14.559 10.740 1.00 88.12 208 GLU A C 1
ATOM 1661 O O . GLU A 1 208 ? -3.334 -13.799 10.406 1.00 88.12 208 GLU A O 1
ATOM 1666 N N . GLN A 1 209 ? -4.618 -15.590 9.976 1.00 87.12 209 GLN A N 1
ATOM 1667 C CA . GLN A 1 209 ? -3.938 -15.977 8.731 1.00 87.12 209 GLN A CA 1
ATOM 1668 C C . GLN A 1 209 ? -2.430 -16.270 8.892 1.00 87.12 209 GLN A C 1
ATOM 1670 O O . GLN A 1 209 ? -1.722 -16.333 7.893 1.00 87.12 209 GLN A O 1
ATOM 1675 N N . GLY A 1 210 ? -1.929 -16.477 10.116 1.00 86.44 210 GLY A N 1
ATOM 1676 C CA . GLY A 1 210 ? -0.510 -16.735 10.381 1.00 86.44 210 GLY A CA 1
ATOM 1677 C C . GLY A 1 210 ? 0.371 -15.483 10.481 1.00 86.44 210 GLY A C 1
ATOM 1678 O O . GLY A 1 210 ? 1.597 -15.614 10.487 1.00 86.44 210 GLY A O 1
ATOM 1679 N N . VAL A 1 211 ? -0.216 -14.277 10.555 1.00 88.44 211 VAL A N 1
ATOM 1680 C CA . VAL A 1 211 ? 0.542 -13.012 10.535 1.00 88.44 211 VAL A CA 1
ATOM 1681 C C . VAL A 1 211 ? 1.549 -12.903 11.683 1.00 88.44 211 VAL A C 1
ATOM 1683 O O . VAL A 1 211 ? 2.713 -12.580 11.446 1.00 88.44 211 VAL A O 1
ATOM 1686 N N . GLY A 1 212 ? 1.148 -13.235 12.911 1.00 85.12 212 GLY A N 1
ATOM 1687 C CA . GLY A 1 212 ? 2.020 -13.164 14.084 1.00 85.12 212 GLY A CA 1
ATOM 1688 C C . GLY A 1 212 ? 3.209 -14.118 13.967 1.00 85.12 212 GLY A C 1
ATOM 1689 O O . GLY A 1 212 ? 4.358 -13.695 14.084 1.00 85.12 212 GLY A O 1
ATOM 1690 N N . ALA A 1 213 ? 2.940 -15.382 13.636 1.00 84.88 213 ALA A N 1
ATOM 1691 C CA . ALA A 1 213 ? 3.952 -16.430 13.520 1.00 84.88 213 ALA A CA 1
ATOM 1692 C C . ALA A 1 213 ? 4.968 -16.166 12.397 1.00 84.88 213 ALA A C 1
ATOM 1694 O O . ALA A 1 213 ? 6.140 -16.508 12.533 1.00 84.88 213 ALA A O 1
ATOM 1695 N N . HIS A 1 214 ? 4.548 -15.539 11.297 1.00 85.88 214 HIS A N 1
ATOM 1696 C CA . HIS A 1 214 ? 5.448 -15.209 10.193 1.00 85.88 214 HIS A CA 1
ATOM 1697 C C . HIS A 1 214 ? 6.438 -14.092 10.528 1.00 85.88 214 HIS A C 1
ATOM 1699 O O . HIS A 1 214 ? 7.589 -14.142 10.097 1.00 85.88 214 HIS A O 1
ATOM 1705 N N . PHE A 1 215 ? 5.999 -13.055 11.247 1.00 84.19 215 PHE A N 1
ATOM 1706 C CA . PHE A 1 215 ? 6.882 -11.946 11.619 1.00 84.19 215 PHE A CA 1
ATOM 1707 C C . PHE A 1 215 ? 7.697 -12.240 1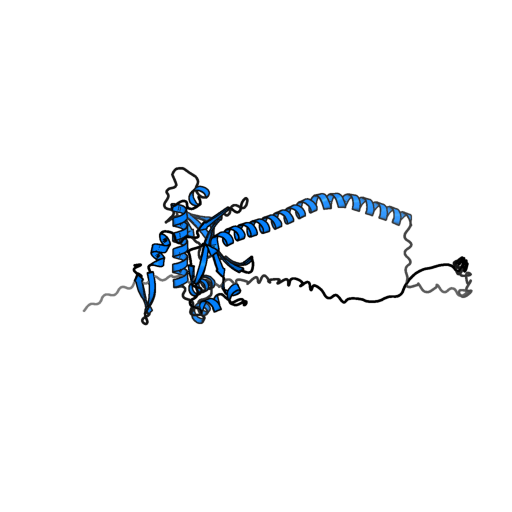2.883 1.00 84.19 215 PHE A C 1
ATOM 1709 O O . PHE A 1 215 ? 8.823 -11.757 12.998 1.00 84.19 215 PHE A O 1
ATOM 1716 N N . PHE A 1 216 ? 7.161 -13.053 13.795 1.00 82.25 216 PHE A N 1
ATOM 1717 C CA . PHE A 1 216 ? 7.759 -13.369 15.089 1.00 82.25 216 PHE A CA 1
ATOM 1718 C C . PHE A 1 216 ? 7.715 -14.888 15.341 1.00 82.25 216 PHE A C 1
ATOM 1720 O O . PHE A 1 216 ? 6.934 -15.384 16.154 1.00 82.25 216 PHE A O 1
ATOM 1727 N N . ALA A 1 217 ? 8.552 -15.650 14.632 1.00 70.56 217 ALA A N 1
ATOM 1728 C CA . ALA A 1 217 ? 8.650 -17.101 14.808 1.00 70.56 217 ALA A CA 1
ATOM 1729 C C . ALA A 1 217 ? 9.326 -17.468 16.149 1.00 70.56 217 ALA A C 1
ATOM 1731 O O . ALA A 1 217 ? 10.394 -16.941 16.462 1.00 70.56 217 ALA A O 1
ATOM 1732 N N . GLY A 1 218 ? 8.719 -18.375 16.928 1.00 62.88 218 GLY A N 1
ATOM 1733 C CA . GLY A 1 218 ? 9.284 -18.925 18.173 1.00 62.88 218 GLY A CA 1
ATOM 1734 C C . GLY A 1 218 ? 8.230 -19.329 19.217 1.00 62.88 218 GLY A C 1
ATOM 1735 O O . GLY A 1 218 ? 7.277 -18.587 19.460 1.00 62.88 218 GLY A O 1
ATOM 1736 N N . GLU A 1 219 ? 8.401 -20.505 19.838 1.00 43.16 219 GLU A N 1
ATOM 1737 C CA . GLU A 1 219 ? 7.597 -20.994 20.973 1.00 43.16 219 GLU A CA 1
ATOM 1738 C C . GLU A 1 219 ? 7.842 -20.097 22.201 1.00 43.16 219 GLU A C 1
ATOM 1740 O O . GLU A 1 219 ? 8.896 -20.149 22.827 1.00 43.16 219 GLU A O 1
ATOM 1745 N N . GLY A 1 220 ? 6.889 -19.211 22.501 1.00 48.53 220 GLY A N 1
ATOM 1746 C CA . GLY A 1 220 ? 6.982 -18.215 23.581 1.00 48.53 220 GLY A CA 1
ATOM 1747 C C . GLY A 1 220 ? 6.366 -16.852 23.236 1.00 48.53 220 GLY A C 1
ATOM 1748 O O . GLY A 1 220 ? 6.164 -16.024 24.120 1.00 48.53 220 GLY A O 1
ATOM 1749 N N . ASN A 1 221 ? 6.011 -16.621 21.968 1.00 47.44 221 ASN A N 1
ATOM 1750 C CA . ASN A 1 221 ? 5.508 -15.341 21.457 1.00 47.44 221 ASN A CA 1
ATOM 1751 C C . ASN A 1 221 ? 4.002 -15.108 21.680 1.00 47.44 221 ASN A C 1
ATOM 1753 O O . ASN A 1 221 ? 3.293 -14.694 20.768 1.00 47.44 221 ASN A O 1
ATOM 1757 N N . VAL A 1 222 ? 3.523 -15.288 22.912 1.00 48.28 222 VAL A N 1
ATOM 1758 C CA . VAL A 1 222 ? 2.318 -14.578 23.384 1.00 48.28 222 VAL A CA 1
ATOM 1759 C C . VAL A 1 222 ? 2.773 -13.278 24.052 1.00 48.28 222 VAL A C 1
ATOM 1761 O O . VAL A 1 222 ? 2.442 -12.990 25.198 1.00 48.28 222 VAL A O 1
ATOM 1764 N N . LYS A 1 223 ? 3.609 -12.489 23.365 1.00 57.19 223 LYS A N 1
ATOM 1765 C CA . LYS A 1 223 ? 3.740 -11.082 23.742 1.00 57.19 223 LYS A CA 1
ATOM 1766 C C . LYS A 1 223 ? 2.451 -10.430 23.264 1.00 57.19 223 LYS A C 1
ATOM 1768 O O . LYS A 1 223 ? 2.198 -10.433 22.064 1.00 57.19 223 LYS A O 1
ATOM 1773 N N . GLN A 1 224 ? 1.640 -9.908 24.183 1.00 68.62 224 GLN A N 1
ATOM 1774 C CA . GLN A 1 224 ? 0.637 -8.918 23.803 1.00 68.62 224 GLN A CA 1
ATOM 1775 C C . GLN A 1 224 ? 1.371 -7.827 23.033 1.00 68.62 224 GLN A C 1
ATOM 1777 O O . GLN A 1 224 ? 2.267 -7.167 23.559 1.00 68.62 224 GLN A O 1
ATOM 1782 N N . PHE A 1 225 ? 1.043 -7.697 21.754 1.00 76.81 225 PHE A N 1
ATOM 1783 C CA . PHE A 1 225 ? 1.685 -6.736 20.873 1.00 76.81 225 PHE A CA 1
ATOM 1784 C C . PHE A 1 225 ? 1.186 -5.299 21.109 1.00 76.81 225 PHE A C 1
ATOM 1786 O O . PHE A 1 225 ? 1.628 -4.379 20.421 1.00 76.81 225 PHE A O 1
ATOM 1793 N N . ASP A 1 226 ? 0.294 -5.129 22.088 1.00 76.75 226 ASP A N 1
ATOM 1794 C CA . ASP A 1 226 ? -0.452 -3.915 22.416 1.00 76.75 226 ASP A CA 1
ATOM 1795 C C . ASP A 1 226 ? 0.467 -2.696 22.628 1.00 76.75 226 ASP A C 1
ATOM 1797 O O . ASP A 1 226 ? 0.151 -1.612 22.141 1.00 76.75 226 ASP A O 1
ATOM 1801 N N . ASP A 1 227 ? 1.645 -2.894 23.234 1.00 78.62 227 ASP A N 1
ATOM 1802 C CA . ASP A 1 227 ? 2.586 -1.808 23.565 1.00 78.62 227 ASP A CA 1
ATOM 1803 C C . ASP A 1 227 ? 3.793 -1.697 22.616 1.00 78.62 227 ASP A C 1
ATOM 1805 O O . ASP A 1 227 ? 4.538 -0.717 22.657 1.00 78.62 227 ASP A O 1
ATOM 1809 N N . VAL A 1 228 ? 4.014 -2.703 21.765 1.00 84.62 228 VAL A N 1
ATOM 1810 C CA . VAL A 1 228 ? 5.214 -2.808 20.911 1.00 84.62 228 VAL A CA 1
ATOM 1811 C C . VAL A 1 228 ? 4.924 -2.560 19.434 1.00 84.62 228 VAL A C 1
ATOM 1813 O O . VAL A 1 228 ? 5.849 -2.278 18.676 1.00 84.62 228 VAL A O 1
ATOM 1816 N N . LEU A 1 229 ? 3.669 -2.656 18.989 1.00 88.69 229 LEU A N 1
ATOM 1817 C CA . LEU A 1 229 ? 3.297 -2.385 17.601 1.00 88.69 229 LEU A CA 1
ATOM 1818 C C . LEU A 1 229 ? 2.619 -1.026 17.465 1.00 88.69 229 LEU A C 1
ATOM 1820 O O . LEU A 1 229 ? 1.562 -0.769 18.034 1.00 88.69 229 LEU A O 1
ATOM 1824 N N . GLN A 1 230 ? 3.200 -0.169 16.628 1.00 91.31 230 GLN A N 1
ATOM 1825 C CA . GLN A 1 230 ? 2.677 1.169 16.381 1.00 91.31 230 GLN A CA 1
ATOM 1826 C C . GLN A 1 230 ? 2.623 1.474 14.886 1.00 91.31 230 GLN A C 1
ATOM 1828 O O . GLN A 1 230 ? 3.591 1.271 14.155 1.00 91.31 230 GLN A O 1
ATOM 1833 N N . LEU A 1 231 ? 1.491 2.003 14.424 1.00 91.62 231 LEU A N 1
ATOM 1834 C CA . LEU A 1 231 ? 1.381 2.564 13.081 1.00 91.62 231 LEU A CA 1
ATOM 1835 C C . LEU A 1 231 ? 1.988 3.968 13.045 1.00 91.62 231 LEU A C 1
ATOM 1837 O O . LEU A 1 231 ? 1.606 4.841 13.823 1.00 91.62 231 LEU A O 1
ATOM 1841 N N . ASP A 1 232 ? 2.896 4.212 12.100 1.00 89.62 232 ASP A N 1
ATOM 1842 C CA . ASP A 1 232 ? 3.375 5.561 11.798 1.00 89.62 232 ASP A CA 1
ATOM 1843 C C . ASP A 1 232 ? 2.340 6.271 10.919 1.00 89.62 232 ASP A C 1
ATOM 1845 O O . ASP A 1 232 ? 2.389 6.247 9.686 1.00 89.62 232 ASP A O 1
ATOM 1849 N N . ILE A 1 233 ? 1.366 6.895 11.581 1.00 85.75 233 ILE A N 1
ATOM 1850 C CA . ILE A 1 233 ? 0.265 7.590 10.912 1.00 85.75 233 ILE A CA 1
ATOM 1851 C C . ILE A 1 233 ? 0.795 8.788 10.108 1.00 85.75 233 ILE A C 1
ATOM 1853 O O . ILE A 1 233 ? 0.238 9.113 9.066 1.00 85.75 233 ILE A O 1
ATOM 1857 N N . MET A 1 234 ? 1.904 9.407 10.531 1.00 83.31 234 MET A N 1
ATOM 1858 C CA . MET A 1 234 ? 2.459 10.611 9.899 1.00 83.31 234 MET A CA 1
ATOM 1859 C C . MET A 1 234 ? 3.072 10.341 8.522 1.00 83.31 234 MET A C 1
ATOM 1861 O O . MET A 1 234 ? 3.154 11.248 7.692 1.00 83.31 234 MET A O 1
ATOM 1865 N N . LYS A 1 235 ? 3.499 9.104 8.255 1.00 84.31 235 LYS A N 1
ATOM 1866 C CA . LYS A 1 235 ? 4.097 8.707 6.977 1.00 84.31 235 LYS A CA 1
ATOM 1867 C C . LYS A 1 235 ? 3.101 7.937 6.120 1.00 84.31 235 LYS A C 1
ATOM 1869 O O . LYS A 1 235 ? 3.260 6.743 5.898 1.00 84.31 235 LYS A O 1
ATOM 1874 N N . SER A 1 236 ? 2.101 8.629 5.586 1.00 86.31 236 SER A N 1
ATOM 1875 C CA . SER A 1 236 ? 1.130 8.015 4.676 1.00 86.31 236 SER A CA 1
ATOM 1876 C C . SER A 1 236 ? 1.565 8.085 3.207 1.00 86.31 236 SER A C 1
ATOM 1878 O O . SER A 1 236 ? 2.213 9.035 2.757 1.00 86.31 236 SER A O 1
ATOM 1880 N N . ARG A 1 237 ? 1.208 7.058 2.428 1.00 87.19 237 ARG A N 1
ATOM 1881 C CA . ARG A 1 237 ? 1.292 7.071 0.960 1.00 87.19 237 ARG A CA 1
ATOM 1882 C C . ARG A 1 237 ? -0.019 6.598 0.365 1.00 87.19 237 ARG A C 1
ATOM 1884 O O . ARG A 1 237 ? -0.422 5.465 0.599 1.00 87.19 237 ARG A O 1
ATOM 1891 N N . THR A 1 238 ? -0.632 7.430 -0.462 1.00 84.69 238 THR A N 1
ATOM 1892 C CA . THR A 1 238 ? -1.884 7.091 -1.144 1.00 84.69 238 THR A CA 1
ATOM 1893 C C . THR A 1 238 ? -1.616 6.781 -2.604 1.00 84.69 238 THR A C 1
ATOM 1895 O O . THR A 1 238 ? -0.884 7.504 -3.282 1.00 84.69 238 THR A O 1
ATOM 1898 N N . PHE A 1 239 ? -2.218 5.712 -3.107 1.00 86.56 239 PHE A N 1
ATOM 1899 C CA . PHE A 1 239 ? -2.166 5.363 -4.518 1.00 86.56 239 PHE A CA 1
ATOM 1900 C C . PHE A 1 239 ? -3.495 4.780 -4.987 1.00 86.56 239 PHE A C 1
ATOM 1902 O O . PHE A 1 239 ? -4.200 4.103 -4.243 1.00 86.56 239 PHE A O 1
ATOM 1909 N N . GLY A 1 240 ? -3.836 5.072 -6.241 1.00 82.94 240 GLY A N 1
ATOM 1910 C CA . GLY A 1 240 ? -5.053 4.601 -6.891 1.00 82.94 240 GLY A CA 1
ATOM 1911 C C . GLY A 1 240 ? -4.728 3.763 -8.118 1.00 82.94 240 GLY A C 1
ATOM 1912 O O . GLY A 1 240 ? -3.772 4.049 -8.845 1.00 82.94 240 GLY A O 1
ATOM 1913 N N . ARG A 1 241 ? -5.530 2.729 -8.365 1.00 83.00 241 ARG A N 1
ATOM 1914 C CA . ARG A 1 241 ? -5.413 1.882 -9.549 1.00 83.00 241 ARG A CA 1
ATOM 1915 C C . ARG A 1 241 ? -6.792 1.498 -10.072 1.00 83.00 241 ARG A C 1
ATOM 1917 O O . ARG A 1 241 ? -7.686 1.153 -9.308 1.00 83.00 241 ARG A O 1
ATOM 1924 N N . LYS A 1 242 ? -6.937 1.502 -11.397 1.00 81.81 242 LYS A N 1
ATOM 1925 C CA . LYS A 1 242 ? -8.094 0.911 -12.075 1.00 81.81 242 LYS A CA 1
ATOM 1926 C C . LYS A 1 242 ? -7.855 -0.586 -12.290 1.00 81.81 242 LYS A C 1
ATOM 1928 O O . LYS A 1 242 ? -6.854 -0.950 -12.912 1.00 81.81 242 LYS A O 1
ATOM 1933 N N . ILE A 1 243 ? -8.750 -1.431 -11.783 1.00 81.56 243 ILE A N 1
ATOM 1934 C CA . ILE A 1 243 ? -8.695 -2.900 -11.882 1.00 81.56 243 ILE A CA 1
ATOM 1935 C C . ILE A 1 243 ? -10.093 -3.399 -12.233 1.00 81.56 243 ILE A C 1
ATOM 1937 O O . ILE A 1 243 ? -11.040 -3.055 -11.540 1.00 81.56 243 ILE A O 1
ATOM 1941 N N . ASP A 1 244 ? -10.231 -4.176 -13.310 1.00 77.12 244 ASP A N 1
ATOM 1942 C CA . ASP A 1 244 ? -11.505 -4.785 -13.728 1.00 77.12 244 ASP A CA 1
ATOM 1943 C C . ASP A 1 244 ? -12.689 -3.800 -13.722 1.00 77.12 244 ASP A C 1
ATOM 1945 O O . ASP A 1 244 ? -13.753 -4.069 -13.181 1.00 77.12 244 ASP A O 1
ATOM 1949 N N . GLN A 1 245 ? -12.467 -2.617 -14.310 1.00 75.62 245 GLN A N 1
ATOM 1950 C CA . GLN A 1 245 ? -13.403 -1.479 -14.368 1.00 75.62 245 GLN A CA 1
ATOM 1951 C C . GLN A 1 245 ? -13.720 -0.786 -13.031 1.00 75.62 245 GLN A C 1
ATOM 1953 O O . GLN A 1 245 ? -14.310 0.291 -13.058 1.00 75.62 245 GLN A O 1
ATOM 1958 N N . ASN A 1 246 ? -13.232 -1.303 -11.907 1.00 75.31 246 ASN A N 1
ATOM 1959 C CA . ASN A 1 246 ? -13.342 -0.681 -10.592 1.00 75.31 246 ASN A CA 1
ATOM 1960 C C . ASN A 1 246 ? -12.161 0.244 -10.297 1.00 75.31 246 ASN A C 1
ATOM 1962 O O . ASN A 1 246 ? -11.035 0.016 -10.757 1.00 75.31 246 ASN A O 1
ATOM 1966 N N . PHE A 1 247 ? -12.412 1.284 -9.502 1.00 81.50 247 PHE A N 1
ATOM 1967 C CA . PHE A 1 247 ? -11.357 2.116 -8.939 1.00 81.50 247 PHE A CA 1
ATOM 1968 C C . PHE A 1 247 ? -11.046 1.644 -7.520 1.00 81.50 247 PHE A C 1
ATOM 1970 O O . PHE A 1 247 ? -11.921 1.573 -6.658 1.00 81.50 247 PHE A O 1
ATOM 1977 N N . VAL A 1 248 ? -9.784 1.297 -7.298 1.00 86.88 248 VAL A N 1
ATOM 1978 C CA . VAL A 1 248 ? -9.276 0.860 -6.003 1.00 86.88 248 VAL A CA 1
ATOM 1979 C C . VAL A 1 248 ? -8.305 1.913 -5.519 1.00 86.88 248 VAL A C 1
ATOM 1981 O O . VAL A 1 248 ? -7.355 2.260 -6.226 1.00 86.88 248 VAL A O 1
ATOM 1984 N N . MET A 1 249 ? -8.534 2.411 -4.311 1.00 88.25 249 MET A N 1
ATOM 1985 C CA . MET A 1 249 ? -7.592 3.291 -3.637 1.00 88.25 249 MET A CA 1
ATOM 1986 C C . MET A 1 249 ? -7.018 2.579 -2.421 1.00 88.25 249 MET A C 1
ATOM 1988 O O . MET A 1 249 ? -7.752 1.959 -1.654 1.00 88.25 249 MET A O 1
ATOM 1992 N N . SER A 1 250 ? -5.710 2.706 -2.240 1.00 91.00 250 SER A N 1
ATOM 1993 C CA . SER A 1 250 ? -4.988 2.166 -1.098 1.00 91.00 250 SER A CA 1
ATOM 1994 C C . SER A 1 250 ? -4.200 3.276 -0.407 1.00 91.00 250 SER A C 1
ATOM 1996 O O . SER A 1 250 ? -3.527 4.076 -1.061 1.00 91.00 250 SER A O 1
ATOM 1998 N N . MET A 1 251 ? -4.275 3.312 0.920 1.00 91.62 251 MET A N 1
ATOM 1999 C CA . MET A 1 251 ? -3.476 4.175 1.788 1.00 91.62 251 MET A CA 1
ATOM 2000 C C . MET A 1 251 ? -2.522 3.301 2.594 1.00 91.62 251 MET A C 1
ATOM 2002 O O . MET A 1 251 ? -2.965 2.442 3.349 1.00 91.62 251 MET A O 1
ATOM 2006 N N . GLN A 1 252 ? -1.223 3.498 2.409 1.00 93.38 252 GLN A N 1
ATOM 2007 C CA . GLN A 1 252 ? -0.160 2.739 3.057 1.00 93.38 252 GLN A CA 1
ATOM 2008 C C . GLN A 1 252 ? 0.418 3.514 4.244 1.00 93.38 252 GLN A C 1
ATOM 2010 O O . GLN A 1 252 ? 0.771 4.686 4.102 1.00 93.38 252 GLN A O 1
ATOM 2015 N N . TYR A 1 253 ? 0.592 2.813 5.362 1.00 94.00 253 TYR A N 1
ATOM 2016 C CA . TYR A 1 253 ? 1.171 3.291 6.613 1.00 94.00 253 TYR A CA 1
ATOM 2017 C C . TYR A 1 253 ? 2.255 2.313 7.102 1.00 94.00 253 TYR A C 1
ATOM 2019 O O . TYR A 1 253 ? 2.001 1.107 7.153 1.00 94.00 253 TYR A O 1
ATOM 2027 N N . PRO A 1 254 ? 3.457 2.784 7.471 1.00 94.81 254 PRO A N 1
ATOM 2028 C CA . PRO A 1 254 ? 4.484 1.941 8.068 1.00 94.81 254 PRO A CA 1
ATOM 2029 C C . PRO A 1 254 ? 4.029 1.368 9.412 1.00 94.81 254 PRO A C 1
ATOM 2031 O O . PRO A 1 254 ? 3.528 2.098 10.267 1.00 94.81 254 PRO A O 1
ATOM 2034 N N . LEU A 1 255 ? 4.254 0.073 9.618 1.00 94.12 255 LEU A N 1
ATOM 2035 C CA . LEU A 1 255 ? 4.104 -0.585 10.911 1.00 94.12 255 LEU A CA 1
ATOM 2036 C C . LEU A 1 255 ? 5.474 -0.712 11.575 1.00 94.12 255 LEU A C 1
ATOM 2038 O O . LEU A 1 255 ? 6.407 -1.328 11.041 1.00 94.12 255 LEU A O 1
ATOM 2042 N N . MET A 1 256 ? 5.579 -0.095 12.742 1.00 92.75 256 MET A N 1
ATOM 2043 C CA . MET A 1 256 ? 6.787 -0.005 13.539 1.00 92.75 256 MET A CA 1
ATOM 2044 C C . MET A 1 256 ? 6.717 -1.001 14.689 1.00 92.75 256 MET A C 1
ATOM 2046 O O . MET A 1 256 ? 5.683 -1.149 15.336 1.00 92.75 256 MET A O 1
ATOM 2050 N N . TYR A 1 257 ? 7.841 -1.656 14.948 1.00 90.56 257 TYR A N 1
ATOM 2051 C CA . TYR A 1 257 ? 8.101 -2.341 16.201 1.00 90.56 257 TYR A CA 1
ATOM 2052 C C . TYR A 1 257 ? 8.872 -1.376 17.104 1.00 90.56 257 TYR A C 1
ATOM 2054 O O . TYR A 1 257 ? 9.928 -0.870 16.704 1.00 90.56 257 TYR A O 1
ATOM 2062 N N . VAL A 1 258 ? 8.314 -1.083 18.272 1.00 88.19 258 VAL A N 1
ATOM 2063 C CA . VAL A 1 258 ? 8.806 -0.108 19.241 1.00 88.19 258 VAL A CA 1
ATOM 2064 C C . VAL A 1 258 ? 9.180 -0.854 20.512 1.00 88.19 258 VAL A C 1
ATOM 2066 O O . VAL A 1 258 ? 8.318 -1.401 21.183 1.00 88.19 258 VAL A O 1
ATOM 2069 N N . GLU A 1 259 ? 10.465 -0.880 20.851 1.00 84.19 259 GLU A N 1
ATOM 2070 C CA . GLU A 1 259 ? 10.949 -1.474 22.100 1.00 84.19 259 GLU A CA 1
ATOM 2071 C C . GLU A 1 259 ? 11.879 -0.468 22.785 1.00 84.19 259 GLU A C 1
ATOM 2073 O O . GLU A 1 259 ? 12.991 -0.184 22.325 1.00 84.19 259 GLU A O 1
ATOM 2078 N N . GLY A 1 260 ? 11.378 0.156 23.855 1.00 82.06 260 GLY A N 1
ATOM 2079 C CA . GLY A 1 260 ? 12.043 1.284 24.504 1.00 82.06 260 GLY A CA 1
ATOM 2080 C C . GLY A 1 260 ? 12.210 2.475 23.552 1.00 82.06 260 GLY A C 1
ATOM 2081 O O . GLY A 1 260 ? 11.236 3.002 23.023 1.00 82.06 260 GLY A O 1
ATOM 2082 N N . ALA A 1 261 ? 13.456 2.907 23.331 1.00 77.25 261 ALA A N 1
ATOM 2083 C CA . ALA A 1 261 ? 13.781 4.014 22.425 1.00 77.25 261 ALA A CA 1
ATOM 2084 C C . ALA A 1 261 ? 13.981 3.580 20.958 1.00 77.25 261 ALA A C 1
ATOM 2086 O O . ALA A 1 261 ? 14.112 4.430 20.076 1.00 77.25 261 ALA A O 1
ATOM 2087 N N . ALA A 1 262 ? 14.042 2.274 20.679 1.00 83.81 262 ALA A N 1
ATOM 2088 C CA . ALA A 1 262 ? 14.281 1.764 19.337 1.00 83.81 262 ALA A CA 1
ATOM 2089 C C . ALA A 1 262 ? 12.960 1.621 18.571 1.00 83.81 262 ALA A C 1
ATOM 2091 O O . ALA A 1 262 ? 12.044 0.938 19.022 1.00 83.81 262 ALA A O 1
ATOM 2092 N N . GLN A 1 263 ? 12.887 2.228 17.384 1.00 88.56 263 GLN A N 1
ATOM 2093 C CA . GLN A 1 263 ? 11.761 2.083 16.460 1.00 88.56 263 GLN A CA 1
ATOM 2094 C C . GLN A 1 263 ? 12.246 1.467 15.149 1.00 88.56 263 GLN A C 1
ATOM 2096 O O . GLN A 1 263 ? 13.117 2.024 14.476 1.00 88.56 263 GLN A O 1
ATOM 2101 N N . LYS A 1 264 ? 11.672 0.326 14.759 1.00 90.75 264 LYS A N 1
ATOM 2102 C CA . LYS A 1 264 ? 12.043 -0.389 13.533 1.00 90.75 264 LYS A CA 1
ATOM 2103 C C . LYS A 1 264 ? 10.832 -0.628 12.640 1.00 90.75 264 LYS A C 1
ATOM 2105 O O . LYS A 1 264 ? 9.889 -1.303 13.033 1.00 90.75 264 LYS A O 1
ATOM 2110 N N . HIS A 1 265 ? 10.894 -0.132 11.408 1.00 92.50 265 HIS A N 1
ATOM 2111 C CA . HIS A 1 265 ? 9.910 -0.441 10.366 1.00 92.50 265 HIS A CA 1
ATOM 2112 C C . HIS A 1 265 ? 10.119 -1.876 9.876 1.00 92.50 265 HIS A C 1
ATOM 2114 O O . HIS A 1 265 ? 11.222 -2.219 9.444 1.00 92.50 265 HIS A O 1
ATOM 2120 N N . PHE A 1 266 ? 9.086 -2.716 9.951 1.00 89.88 266 PHE A N 1
ATOM 2121 C CA . PHE A 1 266 ? 9.189 -4.127 9.546 1.00 89.88 266 PHE A CA 1
ATOM 2122 C C . PHE A 1 266 ? 8.077 -4.593 8.593 1.00 89.88 266 PHE A C 1
ATOM 2124 O O . PHE A 1 266 ? 8.264 -5.575 7.866 1.00 89.88 266 PHE A O 1
ATOM 2131 N N . ALA A 1 267 ? 6.948 -3.885 8.555 1.00 92.81 267 ALA A N 1
ATOM 2132 C CA . ALA A 1 267 ? 5.822 -4.180 7.680 1.00 92.81 267 ALA A CA 1
ATOM 2133 C C . ALA A 1 267 ? 5.109 -2.894 7.248 1.00 92.81 267 ALA A C 1
ATOM 2135 O O . ALA A 1 267 ? 5.282 -1.836 7.846 1.00 92.81 267 ALA A O 1
ATOM 2136 N N . ASP A 1 268 ? 4.294 -2.994 6.209 1.00 94.25 268 ASP A N 1
ATOM 2137 C CA . ASP A 1 268 ? 3.413 -1.930 5.745 1.00 94.25 268 ASP A CA 1
ATOM 2138 C C . ASP A 1 268 ? 1.960 -2.354 5.951 1.00 94.25 268 ASP A C 1
ATOM 2140 O O . ASP A 1 268 ? 1.572 -3.456 5.572 1.00 94.25 268 ASP A O 1
ATOM 2144 N N . VAL A 1 269 ? 1.142 -1.486 6.532 1.00 95.25 269 VAL A N 1
ATOM 2145 C CA . VAL A 1 269 ? -0.305 -1.674 6.640 1.00 95.25 269 VAL A CA 1
ATOM 2146 C C . VAL A 1 269 ? -0.968 -0.845 5.558 1.00 95.25 269 VAL A C 1
ATOM 2148 O O . VAL A 1 269 ? -0.704 0.349 5.436 1.00 95.25 269 VAL A O 1
ATOM 2151 N N . LEU A 1 270 ? -1.836 -1.463 4.767 1.00 94.25 270 LEU A N 1
ATOM 2152 C CA . LEU A 1 270 ? -2.587 -0.779 3.730 1.00 94.25 270 LEU A CA 1
ATOM 2153 C C . LEU A 1 270 ? -4.077 -0.851 4.021 1.00 94.25 270 LEU A C 1
ATOM 2155 O O . LEU A 1 270 ? -4.631 -1.934 4.191 1.00 94.25 270 LEU A O 1
ATOM 2159 N N . ILE A 1 271 ? -4.726 0.305 4.016 1.00 93.62 271 ILE A N 1
ATOM 2160 C CA . ILE A 1 271 ? -6.180 0.422 3.993 1.00 93.62 271 ILE A CA 1
ATOM 2161 C C . ILE A 1 271 ? -6.570 0.505 2.526 1.00 93.62 271 ILE A C 1
ATOM 2163 O O . ILE A 1 271 ? -6.241 1.485 1.860 1.00 93.62 271 ILE A O 1
ATOM 2167 N N . THR A 1 272 ? -7.232 -0.526 2.009 1.00 92.62 272 THR A N 1
ATOM 2168 C CA . THR A 1 272 ? -7.686 -0.550 0.617 1.00 92.62 272 THR A CA 1
ATOM 2169 C C . THR A 1 272 ? -9.197 -0.503 0.562 1.00 92.62 272 THR A C 1
ATOM 2171 O O . THR A 1 272 ? -9.862 -1.253 1.272 1.00 92.62 272 THR A O 1
ATOM 2174 N N . ILE A 1 273 ? -9.734 0.363 -0.289 1.00 90.69 273 ILE A N 1
ATOM 2175 C CA . ILE A 1 273 ? -11.169 0.555 -0.465 1.00 90.69 273 ILE A CA 1
ATOM 2176 C C . ILE A 1 273 ? -11.604 0.227 -1.889 1.00 90.69 273 ILE A C 1
ATOM 2178 O O . ILE A 1 273 ? -10.844 0.418 -2.845 1.00 90.69 273 ILE A O 1
ATOM 2182 N N . LEU A 1 274 ? -12.849 -0.229 -2.017 1.00 84.38 274 LEU A N 1
ATOM 2183 C CA . LEU A 1 274 ? -13.522 -0.350 -3.306 1.00 84.38 274 LEU A CA 1
ATOM 2184 C C . LEU A 1 274 ? -14.411 0.861 -3.520 1.00 84.38 274 LEU A C 1
ATOM 2186 O O . LEU A 1 274 ? -15.355 1.053 -2.753 1.00 84.38 274 LEU A O 1
ATOM 2190 N N . ASP A 1 275 ? -14.152 1.643 -4.561 1.00 76.69 275 ASP A N 1
ATOM 2191 C CA . ASP A 1 275 ? -15.109 2.661 -4.962 1.00 76.69 275 ASP A CA 1
ATOM 2192 C C . ASP A 1 275 ? -16.077 2.119 -6.021 1.00 76.69 275 ASP A C 1
ATOM 2194 O O . ASP A 1 275 ? -15.754 2.028 -7.207 1.00 76.69 275 ASP A O 1
ATOM 2198 N N . ASP A 1 276 ? -17.282 1.765 -5.571 1.00 70.56 276 ASP A N 1
ATOM 2199 C CA . ASP A 1 276 ? -18.377 1.299 -6.428 1.00 70.56 276 ASP A CA 1
ATOM 2200 C C . ASP A 1 276 ? -19.086 2.461 -7.163 1.00 70.56 276 ASP A C 1
ATOM 2202 O O . ASP A 1 276 ? -19.970 2.217 -7.991 1.00 70.56 276 ASP A O 1
ATOM 2206 N N . SER A 1 277 ? -18.750 3.728 -6.865 1.00 67.81 277 SER A N 1
ATOM 2207 C CA . SER A 1 277 ? -19.421 4.909 -7.437 1.00 67.81 277 SER A CA 1
ATOM 2208 C C . SER A 1 277 ? -19.341 4.935 -8.967 1.00 67.81 277 SER A C 1
ATOM 2210 O O . SER A 1 277 ? -20.347 5.167 -9.644 1.00 67.81 277 SER A O 1
ATOM 2212 N N . PHE A 1 278 ? -18.179 4.569 -9.518 1.00 66.56 278 PHE A N 1
ATOM 2213 C CA . PHE A 1 278 ? -17.930 4.546 -10.957 1.00 66.56 278 PHE A CA 1
ATOM 2214 C C . PHE A 1 278 ? -18.849 3.564 -11.697 1.00 66.56 278 PHE A C 1
ATOM 2216 O O . PHE A 1 278 ? -19.338 3.879 -12.781 1.00 66.56 278 PHE A O 1
ATOM 2223 N N . LEU A 1 279 ? -19.137 2.397 -11.106 1.00 66.69 279 LEU A N 1
ATOM 2224 C CA . LEU A 1 279 ? -20.063 1.424 -11.694 1.00 66.69 279 LEU A CA 1
ATOM 2225 C C . LEU A 1 279 ? -21.507 1.936 -11.700 1.00 66.69 279 LEU A C 1
ATOM 2227 O O . LEU A 1 279 ? -22.249 1.675 -12.644 1.00 66.69 279 LEU A O 1
ATOM 2231 N N . LYS A 1 280 ? -21.910 2.660 -10.650 1.00 69.56 280 LYS A N 1
ATOM 2232 C CA . LYS A 1 280 ? -23.292 3.126 -10.476 1.00 69.56 280 LYS A CA 1
ATOM 2233 C C . LYS A 1 280 ? -23.613 4.361 -11.311 1.00 69.56 280 LYS A C 1
ATOM 2235 O O . LYS A 1 280 ? -24.729 4.482 -11.803 1.00 69.56 280 LYS A O 1
ATOM 2240 N N . GLN A 1 281 ? -22.661 5.282 -11.439 1.00 67.88 281 GLN A N 1
ATOM 2241 C CA . GLN A 1 281 ? -22.894 6.608 -12.023 1.00 67.88 281 GLN A CA 1
ATOM 2242 C C . GLN A 1 281 ? -22.172 6.826 -13.360 1.00 67.88 281 GLN A C 1
ATOM 2244 O O . GLN A 1 281 ? -22.378 7.859 -13.988 1.00 67.88 281 GLN A O 1
ATOM 2249 N N . GLN A 1 282 ? -21.334 5.877 -13.806 1.00 67.88 282 GLN A N 1
ATOM 2250 C CA . GLN A 1 282 ? -20.513 5.961 -15.029 1.00 67.88 282 GLN A CA 1
ATOM 2251 C C . GLN A 1 282 ? -19.609 7.206 -15.118 1.00 67.88 282 GLN A C 1
ATOM 2253 O O . GLN A 1 282 ? -19.040 7.503 -16.169 1.00 67.88 282 GLN A O 1
ATOM 2258 N N . GLN A 1 283 ? -19.442 7.926 -14.011 1.00 71.06 283 GLN A N 1
ATOM 2259 C CA . GLN A 1 283 ? -18.607 9.110 -13.885 1.00 71.06 283 GLN A CA 1
ATOM 2260 C C . GLN A 1 283 ? -17.677 8.923 -12.693 1.00 71.06 283 GLN A C 1
ATOM 2262 O O . GLN A 1 283 ? -18.055 8.343 -11.676 1.00 71.06 283 GLN A O 1
ATOM 2267 N N . PHE A 1 284 ? -16.438 9.385 -12.839 1.00 68.94 284 PHE A N 1
ATOM 2268 C CA . PHE A 1 284 ? -15.500 9.418 -11.727 1.00 68.94 284 PHE A CA 1
ATOM 2269 C C . PHE A 1 284 ? -15.895 10.560 -10.795 1.00 68.94 284 PHE A C 1
ATOM 2271 O O . PHE A 1 284 ? -15.887 11.713 -11.223 1.00 68.94 284 PHE A O 1
ATOM 2278 N N . GLN A 1 285 ? -16.220 10.231 -9.548 1.00 73.81 285 GLN A N 1
ATOM 2279 C CA . GLN A 1 285 ? -16.396 11.215 -8.489 1.00 73.81 285 GLN A CA 1
ATOM 2280 C C . GLN A 1 285 ? -15.166 11.216 -7.598 1.00 73.81 285 GLN A C 1
ATOM 2282 O O . GLN A 1 285 ? -14.605 10.172 -7.262 1.00 73.81 285 GLN A O 1
ATOM 2287 N N . THR A 1 286 ? -14.725 12.406 -7.220 1.00 77.06 286 THR A N 1
ATOM 2288 C CA . THR A 1 286 ? -13.630 12.533 -6.260 1.00 77.06 286 THR A CA 1
ATOM 2289 C C . THR A 1 286 ? -14.107 12.120 -4.867 1.00 77.06 286 THR A C 1
ATOM 2291 O O . THR A 1 286 ? -15.281 12.256 -4.527 1.00 77.06 286 THR A O 1
ATOM 2294 N N . ILE A 1 287 ? -13.190 11.673 -4.007 1.00 79.75 287 ILE A N 1
ATOM 2295 C CA . ILE A 1 287 ? -13.505 11.362 -2.598 1.00 79.75 287 ILE A CA 1
ATOM 2296 C C . ILE A 1 287 ? -14.114 12.570 -1.888 1.00 79.75 287 ILE A C 1
ATOM 2298 O O . ILE A 1 287 ? -15.003 12.415 -1.059 1.00 79.75 287 ILE A O 1
ATOM 2302 N N . PHE A 1 288 ? -13.681 13.771 -2.263 1.00 80.94 288 PHE A N 1
ATOM 2303 C CA . PHE A 1 288 ? -14.235 15.020 -1.767 1.00 80.94 288 PHE A CA 1
ATOM 2304 C C . PHE A 1 288 ? -15.720 15.202 -2.130 1.00 80.94 288 PHE A C 1
ATOM 2306 O O . PHE A 1 288 ? -16.516 15.621 -1.291 1.00 80.94 288 PHE A O 1
ATOM 2313 N N . GLU A 1 289 ? -16.121 14.857 -3.356 1.00 82.44 289 GLU A N 1
ATOM 2314 C CA . GLU A 1 289 ? -17.528 14.877 -3.780 1.00 82.44 289 GLU A CA 1
ATOM 2315 C C . GLU A 1 289 ? -18.330 13.774 -3.089 1.00 82.44 289 GLU A C 1
ATOM 2317 O O . GLU A 1 289 ? -19.405 14.036 -2.547 1.00 82.44 289 GLU A O 1
ATOM 2322 N N . LEU A 1 290 ? -17.773 12.563 -3.026 1.00 82.31 290 LEU A N 1
ATOM 2323 C CA . LEU A 1 290 ? -18.396 11.423 -2.357 1.00 82.31 290 LEU A CA 1
ATOM 2324 C C . LEU A 1 290 ? -18.575 11.672 -0.854 1.00 82.31 290 LEU A C 1
ATOM 2326 O O . LEU A 1 290 ? -19.571 11.242 -0.280 1.00 82.31 290 LEU A O 1
ATOM 2330 N N . ALA A 1 291 ? -17.683 12.431 -0.216 1.00 81.88 291 ALA A N 1
ATOM 2331 C CA . ALA A 1 291 ? -17.786 12.815 1.192 1.00 81.88 291 ALA A CA 1
ATOM 2332 C C . ALA A 1 291 ? -18.962 13.751 1.496 1.00 81.88 291 ALA A C 1
ATOM 2334 O O . ALA A 1 291 ? -19.393 13.848 2.645 1.00 81.88 291 ALA A O 1
ATOM 2335 N N . ARG A 1 292 ? -19.518 14.427 0.484 1.00 82.88 292 ARG A N 1
ATOM 2336 C CA . ARG A 1 292 ? -20.761 15.198 0.645 1.00 82.88 292 ARG A CA 1
ATOM 2337 C C . ARG A 1 292 ? -21.987 14.292 0.741 1.00 82.88 292 ARG A C 1
ATOM 2339 O O . ARG A 1 292 ? -23.030 14.737 1.207 1.00 82.88 292 ARG A O 1
ATOM 2346 N N . THR A 1 293 ? -21.859 13.032 0.331 1.00 78.50 293 THR A N 1
ATOM 2347 C CA . THR A 1 293 ? -22.904 12.016 0.467 1.00 78.50 293 THR A CA 1
ATOM 2348 C C . THR A 1 293 ? -22.766 11.265 1.795 1.00 78.50 293 THR A C 1
ATOM 2350 O O . THR A 1 293 ? -21.683 11.181 2.372 1.00 78.50 293 THR A O 1
ATOM 2353 N N . GLU A 1 294 ? -23.855 10.670 2.285 1.00 75.06 294 GLU A N 1
ATOM 2354 C CA . GLU A 1 294 ? -23.829 9.762 3.449 1.00 75.06 294 GLU A CA 1
ATOM 2355 C C . GLU A 1 294 ? -23.407 8.328 3.074 1.00 75.06 294 GLU A C 1
ATOM 2357 O O . GLU A 1 294 ? -23.674 7.368 3.794 1.00 75.06 294 GLU A O 1
ATOM 2362 N N . GLY A 1 295 ? -22.752 8.163 1.922 1.00 78.19 295 GLY A N 1
ATOM 2363 C CA . GLY A 1 295 ? -22.316 6.866 1.432 1.00 78.19 295 GLY A CA 1
ATOM 2364 C C . GLY A 1 295 ? -21.182 6.252 2.259 1.00 78.19 295 GLY A C 1
ATOM 2365 O O . GLY A 1 295 ? -20.346 6.938 2.856 1.00 78.19 295 GLY A O 1
ATOM 2366 N N . SER A 1 296 ? -21.122 4.924 2.220 1.00 84.00 296 SER A N 1
ATOM 2367 C CA . SER A 1 296 ? -20.009 4.130 2.742 1.00 84.00 296 SER A CA 1
ATOM 2368 C C . SER A 1 296 ? -19.470 3.201 1.664 1.00 84.00 296 SER A C 1
ATOM 2370 O O . SER A 1 296 ? -20.253 2.678 0.866 1.00 84.00 296 SER A O 1
ATOM 2372 N N . CYS A 1 297 ? -18.175 2.913 1.705 1.00 84.62 297 CYS A N 1
ATOM 2373 C CA . CYS A 1 297 ? -17.531 1.924 0.853 1.00 84.62 297 CYS A CA 1
ATOM 2374 C C . CYS A 1 297 ? -16.949 0.766 1.673 1.00 84.62 297 CYS A C 1
ATOM 2376 O O . CYS A 1 297 ? -16.704 0.881 2.878 1.00 84.62 297 CYS A O 1
ATOM 2378 N N . ARG A 1 298 ? -16.768 -0.388 1.022 1.00 88.19 298 ARG A N 1
ATOM 2379 C CA . ARG A 1 298 ? -16.107 -1.546 1.637 1.00 88.19 298 ARG A CA 1
ATOM 2380 C C . ARG A 1 298 ? -14.608 -1.295 1.712 1.00 88.19 298 ARG A C 1
ATOM 2382 O O . ARG A 1 298 ? -14.025 -0.770 0.761 1.00 88.19 298 ARG A O 1
ATOM 2389 N N . MET A 1 299 ? -13.993 -1.727 2.807 1.00 91.06 299 MET A N 1
ATOM 2390 C CA . MET A 1 299 ? -12.546 -1.658 2.983 1.00 91.06 299 MET A CA 1
ATOM 2391 C C . MET A 1 299 ? -11.959 -2.984 3.440 1.00 91.06 299 MET A C 1
ATOM 2393 O O . MET A 1 299 ? -12.638 -3.783 4.072 1.00 91.06 299 MET A O 1
ATOM 2397 N N . VAL A 1 300 ? -10.677 -3.193 3.185 1.00 93.69 300 VAL A N 1
ATOM 2398 C CA . VAL A 1 300 ? -9.869 -4.237 3.823 1.00 93.69 300 VAL A CA 1
ATOM 2399 C C . VAL A 1 300 ? -8.594 -3.623 4.371 1.00 93.69 300 VAL A C 1
ATOM 2401 O O . VAL A 1 300 ? -8.083 -2.637 3.833 1.00 93.69 300 VAL A O 1
ATOM 2404 N N . ILE A 1 301 ? -8.074 -4.233 5.428 1.00 94.56 301 ILE A N 1
ATOM 2405 C CA . ILE A 1 301 ? -6.778 -3.891 6.004 1.00 94.56 301 ILE A CA 1
ATOM 2406 C C . ILE A 1 301 ? -5.819 -5.002 5.592 1.00 94.56 301 ILE A C 1
ATOM 2408 O O . ILE A 1 301 ? -6.073 -6.169 5.876 1.00 94.56 301 ILE A O 1
ATOM 2412 N N . SER A 1 302 ? -4.730 -4.672 4.910 1.00 94.75 302 SER A N 1
ATOM 2413 C CA . SER A 1 302 ? -3.714 -5.655 4.532 1.00 94.75 302 SER A CA 1
ATOM 2414 C C . SER A 1 302 ? -2.380 -5.355 5.197 1.00 94.75 302 SER A C 1
ATOM 2416 O O . SER A 1 302 ? -1.908 -4.225 5.115 1.00 94.75 302 SER A O 1
ATOM 2418 N N . VAL A 1 303 ? -1.748 -6.361 5.796 1.00 94.19 303 VAL A N 1
ATOM 2419 C CA . VAL A 1 303 ? -0.389 -6.273 6.344 1.00 94.19 303 VAL A CA 1
ATOM 2420 C C . VAL A 1 303 ? 0.576 -6.901 5.349 1.00 94.19 303 VAL A C 1
ATOM 2422 O O . VAL A 1 303 ? 0.485 -8.090 5.051 1.00 94.19 303 VAL A O 1
ATOM 2425 N N . GLN A 1 304 ? 1.506 -6.111 4.827 1.00 92.06 304 GLN A N 1
ATOM 2426 C CA . GLN A 1 304 ? 2.498 -6.523 3.844 1.00 92.06 304 GLN A CA 1
ATOM 2427 C C . GLN A 1 304 ? 3.895 -6.571 4.466 1.00 92.06 304 GLN A C 1
ATOM 2429 O O . GLN A 1 304 ? 4.346 -5.622 5.105 1.00 92.06 304 GLN A O 1
ATOM 2434 N N . SER A 1 305 ? 4.623 -7.662 4.227 1.00 88.06 305 SER A N 1
ATOM 2435 C CA . SER A 1 305 ? 6.029 -7.751 4.629 1.00 88.06 305 SER A CA 1
ATOM 2436 C C . SER A 1 305 ? 6.930 -6.873 3.754 1.00 88.06 305 SER A C 1
ATOM 2438 O O . SER A 1 305 ? 6.770 -6.805 2.530 1.00 88.06 305 SER A O 1
ATOM 2440 N N . LEU A 1 306 ? 7.950 -6.268 4.373 1.00 85.62 306 LEU A N 1
ATOM 2441 C CA . LEU A 1 306 ? 9.032 -5.590 3.652 1.00 85.62 306 LEU A CA 1
ATOM 2442 C C . LEU A 1 306 ? 9.935 -6.556 2.874 1.00 85.62 306 LEU A C 1
ATOM 2444 O O . LEU A 1 306 ? 10.722 -6.112 2.028 1.00 85.62 306 LEU A O 1
ATOM 2448 N N . SER A 1 307 ? 9.833 -7.866 3.131 1.00 77.12 307 SER A N 1
ATOM 2449 C CA . SER A 1 307 ? 10.600 -8.860 2.388 1.00 77.12 307 SER A CA 1
ATOM 2450 C C . SER A 1 307 ? 10.298 -8.739 0.884 1.00 77.12 307 SER A C 1
ATOM 2452 O O . SER A 1 307 ? 9.167 -8.527 0.429 1.00 77.12 307 SER A O 1
ATOM 2454 N N . ARG A 1 308 ? 11.364 -8.752 0.077 1.00 63.69 308 ARG A N 1
ATOM 2455 C CA . ARG A 1 308 ? 11.268 -8.495 -1.368 1.00 63.69 308 ARG A CA 1
ATOM 2456 C C . ARG A 1 308 ? 11.107 -9.755 -2.201 1.00 63.69 308 ARG A C 1
ATOM 2458 O O . ARG A 1 308 ? 10.784 -9.619 -3.374 1.00 63.69 308 ARG A O 1
ATOM 2465 N N . LEU A 1 309 ? 11.325 -10.930 -1.612 1.00 67.75 309 LEU A N 1
ATOM 2466 C CA . LEU A 1 309 ? 11.420 -12.193 -2.341 1.00 67.75 309 LEU A CA 1
ATOM 2467 C C . LEU A 1 309 ? 10.047 -12.724 -2.755 1.00 67.75 309 LEU A C 1
ATOM 2469 O O . LEU A 1 309 ? 9.869 -13.108 -3.906 1.00 67.75 309 LEU A O 1
ATOM 2473 N N . LEU A 1 310 ? 9.062 -12.677 -1.857 1.00 68.94 310 LEU A N 1
ATOM 2474 C CA . LEU A 1 310 ? 7.693 -13.095 -2.141 1.00 68.94 310 LEU A CA 1
ATOM 2475 C C . LEU A 1 310 ? 6.723 -12.027 -1.624 1.00 68.94 310 LEU A C 1
ATOM 2477 O O . LEU A 1 310 ? 6.861 -11.599 -0.476 1.00 68.94 310 LEU A O 1
ATOM 2481 N N . PRO A 1 311 ? 5.757 -11.562 -2.440 1.00 67.38 311 PRO A N 1
ATOM 2482 C CA . PRO A 1 311 ? 4.669 -10.734 -1.945 1.00 67.38 311 PRO A CA 1
ATOM 2483 C C . PRO A 1 311 ? 3.767 -11.588 -1.069 1.00 67.38 311 PRO A C 1
ATOM 2485 O O . PRO A 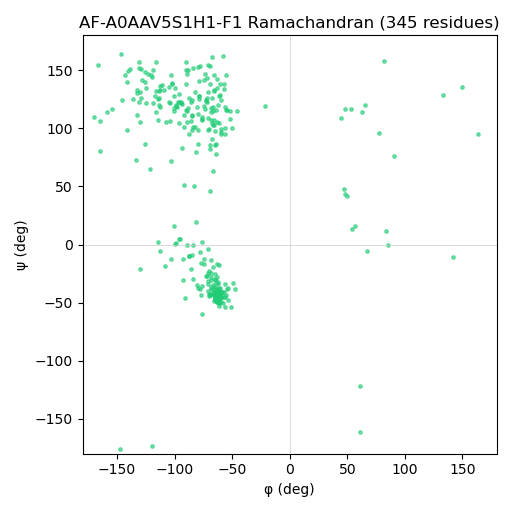1 311 ? 2.785 -12.144 -1.539 1.00 67.38 311 PRO A O 1
ATOM 2488 N N . HIS A 1 312 ? 4.125 -11.710 0.199 1.00 81.06 312 HIS A N 1
ATOM 2489 C CA . HIS A 1 312 ? 3.226 -12.275 1.178 1.00 81.06 312 HIS A CA 1
ATOM 2490 C C . HIS A 1 312 ? 2.508 -11.139 1.899 1.00 81.06 312 HIS A C 1
ATOM 2492 O O . HIS A 1 312 ? 3.132 -10.161 2.336 1.00 81.06 312 HIS A O 1
ATOM 2498 N N . GLN A 1 313 ? 1.188 -11.251 1.953 1.00 88.81 313 GLN A N 1
ATOM 2499 C CA . GLN A 1 313 ? 0.319 -10.291 2.605 1.00 88.81 313 GLN A CA 1
ATOM 2500 C C . GLN A 1 313 ? -0.780 -11.011 3.372 1.00 88.81 313 GLN A C 1
ATOM 2502 O O . GLN A 1 313 ? -1.237 -12.080 2.973 1.00 88.81 313 GLN A O 1
ATOM 2507 N N . TYR A 1 314 ? -1.229 -10.369 4.438 1.00 92.00 314 TYR A N 1
ATOM 2508 C CA . TYR A 1 314 ? -2.312 -10.842 5.286 1.00 92.00 314 TYR A CA 1
ATOM 2509 C C . TYR A 1 314 ? -3.478 -9.887 5.127 1.00 92.00 314 TYR A C 1
ATOM 2511 O O . TYR A 1 314 ? -3.308 -8.695 5.372 1.00 92.00 314 TYR A O 1
ATOM 2519 N N . ILE A 1 315 ? -4.634 -10.375 4.679 1.00 92.62 315 ILE A N 1
ATOM 2520 C CA . ILE A 1 315 ? -5.790 -9.530 4.362 1.00 92.62 315 ILE A CA 1
ATOM 2521 C C . ILE A 1 315 ? -6.861 -9.723 5.430 1.00 92.62 315 ILE A C 1
ATOM 2523 O O . ILE A 1 315 ? -7.597 -10.712 5.433 1.00 92.62 315 ILE A O 1
ATOM 2527 N N . ILE A 1 316 ? -6.985 -8.731 6.298 1.00 91.88 316 ILE A N 1
ATOM 2528 C CA . ILE A 1 316 ? -8.003 -8.635 7.334 1.00 91.88 316 ILE A CA 1
ATOM 2529 C C . ILE A 1 316 ? -9.250 -8.008 6.697 1.00 91.88 316 ILE A C 1
ATOM 2531 O O . ILE A 1 316 ? -9.267 -6.843 6.292 1.00 91.88 316 ILE A O 1
ATOM 2535 N N . SER A 1 317 ? -10.296 -8.819 6.570 1.00 89.69 317 SER A N 1
ATOM 2536 C CA . SER A 1 317 ? -11.571 -8.462 5.918 1.00 89.69 317 SER A CA 1
ATOM 2537 C C . SER A 1 317 ? -12.747 -8.429 6.896 1.00 89.69 317 SER A C 1
ATOM 2539 O O . SER A 1 317 ? -13.884 -8.175 6.504 1.00 89.69 317 SER A O 1
ATOM 2541 N N . THR A 1 318 ? -12.475 -8.673 8.178 1.00 87.06 318 THR A N 1
ATOM 2542 C CA . THR A 1 318 ? -13.472 -8.704 9.244 1.00 87.06 318 THR A CA 1
ATOM 2543 C C . THR A 1 318 ? -13.153 -7.669 10.321 1.00 87.06 318 THR A C 1
ATOM 2545 O O . THR A 1 318 ? -11.980 -7.444 10.641 1.00 87.06 318 THR A O 1
ATOM 2548 N N . PRO A 1 319 ? -14.184 -7.065 10.934 1.00 80.06 319 PRO A N 1
ATOM 2549 C CA . PRO A 1 319 ? -14.007 -6.121 12.029 1.00 80.06 319 PRO A CA 1
ATOM 2550 C C . PRO A 1 319 ? -13.371 -6.731 13.288 1.00 80.06 319 PRO A C 1
ATOM 2552 O O . PRO A 1 319 ? -12.903 -5.974 14.130 1.00 80.06 319 PRO A O 1
ATOM 2555 N N . GLY A 1 320 ? -13.348 -8.063 13.430 1.00 83.75 320 GLY A N 1
ATOM 2556 C CA . GLY A 1 320 ? -12.866 -8.731 14.645 1.00 83.75 320 GLY A CA 1
ATOM 2557 C C . GLY A 1 320 ? -13.686 -8.370 15.888 1.00 83.75 320 GLY A C 1
ATOM 2558 O O . GLY A 1 320 ? -14.802 -7.851 15.788 1.00 83.75 320 GLY A O 1
ATOM 2559 N N . GLU A 1 321 ? -13.119 -8.612 17.067 1.00 80.00 321 GLU A N 1
ATOM 2560 C CA . GLU A 1 321 ? -13.688 -8.123 18.332 1.00 80.00 321 GLU A CA 1
ATOM 2561 C C . GLU A 1 321 ? -13.588 -6.597 18.421 1.00 80.00 321 GLU A C 1
ATOM 2563 O O . GLU A 1 321 ? -14.488 -5.946 18.958 1.00 80.00 321 GLU A O 1
ATOM 2568 N N . THR A 1 322 ? -12.561 -6.012 17.800 1.00 74.06 322 THR A N 1
ATOM 2569 C CA . THR A 1 322 ? -12.353 -4.562 17.730 1.00 74.06 322 THR A CA 1
ATOM 2570 C C . THR A 1 322 ? -13.561 -3.830 17.141 1.00 74.06 322 THR A C 1
ATOM 2572 O O . THR A 1 322 ? -14.007 -2.821 17.686 1.00 74.06 322 THR A O 1
ATOM 2575 N N . GLY A 1 323 ? -14.167 -4.328 16.063 1.00 62.22 323 GLY A N 1
ATOM 2576 C CA . GLY A 1 323 ? -15.337 -3.658 15.492 1.00 62.22 323 GLY A CA 1
ATOM 2577 C C . GLY A 1 323 ? -16.616 -3.834 16.308 1.00 62.22 323 GLY A C 1
ATOM 2578 O O . GLY A 1 323 ? -17.547 -3.067 16.100 1.00 62.22 323 GLY A O 1
ATOM 2579 N N . SER A 1 324 ? -16.661 -4.744 17.288 1.00 62.59 324 SER A N 1
ATOM 2580 C CA . SER A 1 324 ? -17.738 -4.744 18.288 1.00 62.59 324 SER A CA 1
ATOM 2581 C C . SER A 1 324 ? -17.593 -3.595 19.292 1.00 62.59 324 SER A C 1
ATOM 2583 O O . SER A 1 324 ? -18.595 -3.117 19.816 1.00 62.59 324 SER A O 1
ATOM 2585 N N . PHE A 1 325 ? -16.365 -3.123 19.531 1.00 63.91 325 PHE A N 1
ATOM 2586 C CA . PHE A 1 325 ? -16.100 -1.923 20.314 1.00 63.91 325 PHE A CA 1
ATOM 2587 C C . PHE A 1 325 ? -16.423 -0.681 19.479 1.00 63.91 325 PHE A C 1
ATOM 2589 O O . PHE A 1 325 ? -17.341 0.049 19.823 1.00 63.91 325 PHE A O 1
ATOM 2596 N N . TYR A 1 326 ? -15.773 -0.483 18.328 1.00 63.12 326 TYR A N 1
ATOM 2597 C CA . TYR A 1 326 ? -15.959 0.732 17.519 1.00 63.12 326 TYR A CA 1
ATOM 2598 C C . TYR A 1 326 ? -17.318 0.822 16.807 1.00 63.12 326 TYR A C 1
ATOM 2600 O O . TYR A 1 326 ? -17.793 1.924 16.554 1.00 63.12 326 TYR A O 1
ATOM 2608 N N . GLY A 1 327 ? -17.966 -0.305 16.500 1.00 55.62 327 GLY A N 1
ATOM 2609 C CA . GLY A 1 327 ? -19.271 -0.335 15.831 1.00 55.62 327 GLY A CA 1
ATOM 2610 C C . GLY A 1 327 ? -20.458 -0.015 16.741 1.00 55.62 327 GLY A C 1
ATOM 2611 O O . GLY A 1 327 ? -21.528 0.295 16.233 1.00 55.62 327 GLY A O 1
ATOM 2612 N N . LYS A 1 328 ? -20.284 -0.067 18.069 1.00 54.62 328 LYS A N 1
ATOM 2613 C CA . LYS A 1 328 ? -21.350 0.238 19.038 1.00 54.62 328 LYS A CA 1
ATOM 2614 C C . LYS A 1 328 ? -21.469 1.722 19.362 1.00 54.62 328 LYS A C 1
ATOM 2616 O O . LYS A 1 328 ? -22.514 2.131 19.847 1.00 54.62 328 LYS A O 1
ATOM 2621 N N . TYR A 1 329 ? -20.429 2.524 19.136 1.00 51.44 329 TYR A N 1
ATOM 2622 C CA . TYR A 1 329 ? -20.440 3.935 19.517 1.00 51.44 329 TYR A CA 1
ATOM 2623 C C . TYR A 1 329 ? -20.726 4.822 18.313 1.00 51.44 329 TYR A C 1
ATOM 2625 O O . TYR A 1 329 ? -19.910 4.951 17.402 1.00 51.44 329 TYR A O 1
ATOM 2633 N N . LYS A 1 330 ? -21.863 5.512 18.354 1.00 54.56 330 LYS A N 1
ATOM 2634 C CA . LYS A 1 330 ? -22.127 6.658 17.493 1.00 54.56 330 LYS A CA 1
ATOM 2635 C C . LYS A 1 330 ? -21.650 7.905 18.220 1.00 54.56 330 LYS A C 1
ATOM 2637 O O . LYS A 1 330 ? -22.164 8.245 19.286 1.00 54.56 330 LYS A O 1
ATOM 2642 N N . VAL A 1 331 ? -20.653 8.573 17.657 1.00 56.75 331 VAL A N 1
ATOM 2643 C CA . VAL A 1 331 ? -20.198 9.867 18.164 1.00 56.75 331 VAL A CA 1
ATOM 2644 C C . VAL A 1 331 ? -21.037 10.937 17.481 1.00 56.75 331 VAL A C 1
ATOM 2646 O O . VAL A 1 331 ? -21.015 11.060 16.258 1.00 56.75 331 VAL A O 1
ATOM 2649 N N . ARG A 1 332 ? -21.803 11.695 18.263 1.00 59.59 332 ARG A N 1
ATOM 2650 C CA . ARG A 1 332 ? -22.460 12.917 17.801 1.00 59.59 332 ARG A CA 1
ATOM 2651 C C . ARG A 1 332 ? -21.811 14.109 18.478 1.00 59.59 332 ARG A C 1
ATOM 2653 O O . ARG A 1 332 ? -21.529 14.079 19.671 1.00 59.59 332 ARG A O 1
ATOM 2660 N N . THR A 1 333 ? -21.570 15.155 17.705 1.00 57.19 333 THR A N 1
ATOM 2661 C CA . THR A 1 333 ? -21.190 16.455 18.251 1.00 57.19 333 THR A CA 1
ATOM 2662 C C . THR A 1 333 ? -22.479 17.219 18.503 1.00 57.19 333 THR A C 1
ATOM 2664 O O . THR A 1 333 ? -23.228 17.486 17.559 1.00 57.19 333 THR A O 1
ATOM 2667 N N . ALA A 1 334 ? -22.773 17.499 19.770 1.00 64.38 334 ALA A N 1
ATOM 2668 C CA . ALA A 1 334 ? -23.916 18.304 20.161 1.00 64.38 334 ALA A CA 1
ATOM 2669 C C . ALA A 1 334 ? -23.719 19.760 19.705 1.00 64.38 334 ALA A C 1
ATOM 2671 O O . ALA A 1 334 ? -22.615 20.196 19.368 1.00 64.38 334 ALA A O 1
ATOM 2672 N N . SER A 1 335 ? -24.811 20.523 19.645 1.00 62.94 335 SER A N 1
ATOM 2673 C CA . SER A 1 335 ? -24.814 21.911 19.158 1.00 62.94 335 SER A CA 1
ATOM 2674 C C . SER A 1 335 ? -23.946 22.868 19.985 1.00 62.94 335 SER A C 1
ATOM 2676 O O . SER A 1 335 ? -23.606 23.946 19.508 1.00 62.94 335 SER A O 1
ATOM 2678 N N . ASP A 1 336 ? -23.589 22.479 21.207 1.00 66.81 336 ASP A N 1
ATOM 2679 C CA . ASP A 1 336 ? -22.701 23.192 22.129 1.00 66.81 336 ASP A CA 1
ATOM 2680 C C . ASP A 1 336 ? -21.211 22.823 21.959 1.00 66.81 336 ASP A C 1
ATOM 2682 O O . ASP A 1 336 ? -20.350 23.376 22.640 1.00 66.81 336 ASP A O 1
ATOM 2686 N N . GLY A 1 337 ? -20.890 21.915 21.032 1.00 58.25 337 GLY A N 1
ATOM 2687 C CA . GLY A 1 337 ? -19.530 21.447 20.771 1.00 58.25 337 GLY A CA 1
ATOM 2688 C C . GLY A 1 337 ? -19.067 20.306 21.680 1.00 58.25 337 GLY A C 1
ATOM 2689 O O . GLY A 1 337 ? -17.950 19.814 21.504 1.00 58.25 337 GLY A O 1
ATOM 2690 N N . HIS A 1 338 ? -19.898 19.841 22.617 1.00 56.81 338 HIS A N 1
ATOM 2691 C CA . HIS A 1 338 ? -19.592 18.662 23.418 1.00 56.81 338 HIS A CA 1
ATOM 2692 C C . HIS A 1 338 ? -19.887 17.365 22.649 1.00 56.81 338 HIS A C 1
ATOM 2694 O O . HIS A 1 338 ? -20.692 17.316 21.716 1.00 56.81 338 HIS A O 1
ATOM 2700 N N . ARG A 1 339 ? -19.167 16.292 23.001 1.00 54.03 339 ARG A N 1
ATOM 2701 C CA . ARG A 1 339 ? -19.291 14.983 22.349 1.00 54.03 339 ARG A CA 1
ATOM 2702 C C . ARG A 1 339 ? -20.257 14.102 23.120 1.00 54.03 339 ARG A C 1
ATOM 2704 O O . ARG A 1 339 ? -20.010 13.775 24.277 1.00 54.03 339 ARG A O 1
ATOM 2711 N N . GLU A 1 340 ? -21.288 13.642 22.435 1.00 52.38 340 GLU A N 1
ATOM 2712 C CA . GLU A 1 340 ? -22.195 12.616 22.920 1.00 52.38 340 GLU A CA 1
ATOM 2713 C C . GLU A 1 340 ? -21.793 11.268 22.321 1.00 52.38 340 GLU A C 1
ATOM 2715 O O . GLU A 1 340 ? -21.771 11.073 21.102 1.00 52.38 340 GLU A O 1
ATOM 2720 N N . PHE A 1 341 ? -21.456 10.322 23.194 1.00 55.66 341 PHE A N 1
ATOM 2721 C CA . PHE A 1 341 ? -21.186 8.939 22.822 1.00 55.66 341 PHE A CA 1
ATOM 2722 C C . PHE A 1 341 ? -22.462 8.141 23.050 1.00 55.66 341 PHE A C 1
ATOM 2724 O O . PHE A 1 341 ? -22.822 7.848 24.187 1.00 55.66 341 PHE A O 1
ATOM 2731 N N . THR A 1 342 ? -23.163 7.801 21.973 1.00 54.56 342 THR A N 1
ATOM 2732 C CA . THR A 1 342 ? -24.354 6.954 22.072 1.00 54.56 342 THR A CA 1
ATOM 2733 C C . THR A 1 342 ? -23.959 5.517 21.781 1.00 54.56 342 THR A C 1
ATOM 2735 O O . THR A 1 342 ? -23.421 5.235 20.711 1.00 54.56 342 THR A O 1
ATOM 2738 N N . ILE A 1 343 ? -24.218 4.612 22.726 1.00 48.97 343 ILE A N 1
ATOM 2739 C CA . ILE A 1 343 ? -24.103 3.174 22.486 1.00 48.97 343 ILE A CA 1
ATOM 2740 C C . ILE A 1 343 ? -25.374 2.738 21.759 1.00 48.97 343 ILE A C 1
ATOM 2742 O O . ILE A 1 343 ? -26.452 2.760 22.352 1.00 48.97 343 ILE A O 1
ATOM 2746 N N . GLU A 1 344 ? -25.269 2.343 20.492 1.00 54.31 344 GLU A N 1
ATOM 2747 C CA . GLU A 1 344 ? -26.355 1.621 19.834 1.00 54.31 344 GLU A CA 1
ATOM 2748 C C . GLU A 1 344 ? -26.441 0.237 20.504 1.00 54.31 344 GLU A C 1
ATOM 2750 O O . GLU A 1 344 ? -25.548 -0.608 20.382 1.00 54.31 344 GLU A O 1
ATOM 2755 N N . LYS A 1 345 ? -27.488 0.028 21.313 1.00 38.22 345 LYS A N 1
ATOM 2756 C CA . LYS A 1 345 ? -27.859 -1.312 21.769 1.00 38.22 345 LYS A CA 1
ATOM 2757 C C . LYS A 1 345 ? -28.312 -2.077 20.530 1.00 38.22 345 LYS A C 1
ATOM 2759 O O . LYS A 1 345 ? -29.383 -1.796 20.006 1.00 38.22 345 LYS A O 1
ATOM 2764 N N . ASN A 1 346 ? -27.491 -3.013 20.068 1.00 42.69 346 ASN A N 1
ATOM 2765 C CA . ASN A 1 346 ? -27.965 -4.035 19.145 1.00 42.69 346 ASN A CA 1
ATOM 2766 C C . ASN A 1 346 ? -29.015 -4.869 19.893 1.00 42.69 346 ASN A C 1
ATOM 2768 O O . ASN A 1 346 ? -28.678 -5.476 20.913 1.00 42.69 346 ASN A O 1
ATOM 2772 N N . GLU A 1 347 ? -30.261 -4.832 19.422 1.00 34.12 347 GLU A N 1
ATOM 2773 C CA . GLU A 1 347 ? -31.252 -5.882 19.695 1.00 34.12 347 GLU A CA 1
ATOM 2774 C C . GLU A 1 347 ? -30.881 -7.172 18.961 1.00 34.12 347 GLU A C 1
ATOM 2776 O O . GLU A 1 347 ? -30.380 -7.080 17.811 1.00 34.12 347 GLU A O 1
#

Foldseek 3Di:
DDDDDDDDDDDDDDDPDDDDDDDDDDDDDDDDDDDDDDDDDDDDDDDDDDDDDDDDDDDDDPPPPPPPPPDPPPPPPPPPPPPDPDDDPDDPDDDDDDDPVNVVVVVVVVVVVCVVVVVVCCVPVVVVVVVVVVVVVLVVVLVVVVVVVCVVLQVVFPDKDWLLLVVLLVCVPPDPVVCVVLVRDVVSVVLVVVLLQVVVLVCLLVCPVPPVCVQDPDDPPNPSCVPFKDWPSVDKDKDWDQDPNWIKIKIKIFIWGDDPPDTDGWKIKIKMWTDCVCVVPVDDDDSSRSSVDRDMTGIWIKIFGPDSPHGDIDIHRYSPVSCVVVVQWDWDQDPVRDTDTHGDPDD

Mean predicted aligned error: 18.19 Å